Protein 3QWL (pdb70)

InterPro domains:
  IPR000195 Rab-GAP-TBC domain [PF00566] (145-249)
  IPR000195 Rab-GAP-TBC domain [PS50086] (50-231)
  IPR035969 Rab-GAP-TBC domain superfamily [SSF47923] (31-89)
  IPR035969 Rab-GAP-TBC domain superfamily [SSF47923] (176-284)
  IPR039842 TBC1 domain family member 7 [PTHR13530] (1-292)
  IPR043039 TBC1 domain family member 7, domain 2 [G3DSA:1.10.8.680] (80-156)

Organism: Homo sapiens (NCBI:txid9606)

Secondary structure (DSSP, 8-state):
-HHHHHHHHHHTTSSB--HHHHHHHHHHSPPPHHHHHHHHHHHTTSS-SBGGGHHHHHHHHHHHHHHHHHHHHHTTS--TTS-HHHHHHHHHHHHHT---SSTTSPPPHHHHHHHHHHHHHHHH--SHHHHHHHHHHHHHHHHTTTTTTGGGHHHHHHHHHHHH-HHHHHHHHHTT-GGGS-HHHHHTSTTTTTS-HHHHHHHHHHHHTT-STHHHHHHHHHHHHTHHHHHH--SHHHHHHHHTT--STTHHHHHHHHHHHHHHHH-PPPP-

Radius of gyration: 19.76 Å; Cα contacts (8 Å, |Δi|>4): 285; chains: 1; bounding box: 36×49×54 Å

Nearest PDB structures (foldseek):
  4z6y-assembly2_A  TM=9.933E-01  e=4.606E-31  Homo sapiens
  2qq8-assembly1_A  TM=6.681E-01  e=5.940E-05  Homo sapiens
  4p17-assembly2_B  TM=6.324E-01  e=8.314E-05  Chlamydomonas reinhardtii
  3hzj-assembly1_A  TM=6.929E-01  e=5.998E-04  Homo sapiens
  3qye-assembly2_B  TM=5.647E-01  e=1.036E-03  Homo sapiens

Sequence (272 aa):
GVEEKKSLEILLKDDRLDTTEKLCCTFSQRFPLPSMYRALVWKVLLGILPPHHESHAKVMMYRKEQYLDVLHALKVVRFVSDATPQAEVYLRMYQLESGKLPRSPSFPLEPDDEVFLAIAKAMEEMVEDSVDCYWITRRFVNQLNTKYRDSLPQLPKAFEQQYLNLEDGRLLTHLRMCSAAPKLPYDLWFKRCFAGCLPESSLQRVWDKVVSGSCKILVFVAVEILLTFKIKVMALNSAEKITKFLENIPQDSSDAIVSKAIDLWHKHCGTPVHS

Foldseek 3Di:
DVVLQVVVVVQVVDQFRDLLQLLLSLLADPDDLVCLLVNLCCLLVLAPRRVVCRVVSLVVLVVLLVVLLVVCVVVPQDDPPPDLLVSLLQSLCVVVVNRDPHNPPDDDPLSVLLSLLLVLLCVRDPDSSSSSVSSVSLLVCLVPVCVPPLVCLLVVLLVLLCVVDVPLSVQCVVQVQSVVAPSCCQRNSVVRQNEHNVLSSSLVSNSSSPDSNLSSLLVSLLCVVCVVVQSVDRHNVVNRVCSSHDDHVCSNVSSVRSSVSCCVPPVSDHRD

GO terms:
  GO:0005765 lysosomal membrane (C, IDA)
  GO:0005829 cytosol (C, IDA)
  GO:0031410 cytoplasmic vesicle (C, IDA)
  GO:1904262 negative regulation of TORC1 signaling (P, IDA)
  GO:0033596 TSC1-TSC2 complex (C, IDA)
  GO:0031398 positive regulation of protein ubiquitination (P, IDA)
  GO:0009267 cellular response to starvation (P, IDA)
  GO:0032007 negative regulation of TOR signaling (P, IMP)
  GO:0090630 activation of GTPase activity (P, IMP)
  GO:0070848 response to growth factor (P, IMP)
  GO:0005515 protein binding (F, IPI)
  GO:0005829 cytosol (C, TAS)
  GO:0032007 negative regulation of TOR signaling (P, IDA)
  GO:0005096 GTPase activator activity (F, IDA)
  GO:0036064 ciliary basal body (C, IDA)
  GO:0043547 positive regulation of GTPase activity (P, IDA)
  GO:1902018 negative regulation of cilium assembly (P, IMP)
  GO:0031267 small GTPase binding (F, IPI)

Structure (mmCIF, N/CA/C/O backbone):
data_3QWL
#
_entry.id   3QWL
#
_cell.length_a   34.574
_cell.length_b   83.984
_cell.length_c   87.684
_cell.angle_alpha   90.000
_cell.angle_beta   90.000
_cell.angle_gamma   90.000
#
_symmetry.space_group_name_H-M   'P 21 21 21'
#
loop_
_entity.id
_entity.type
_entity.pdbx_description
1 polymer 'TBC1 domain family member 7'
2 non-polymer 'UNKNOWN ATOM OR ION'
3 water water
#
loop_
_atom_site.group_PDB
_atom_site.id
_atom_site.type_symbol
_atom_site.label_atom_id
_atom_site.label_alt_id
_atom_site.label_comp_id
_atom_site.label_asym_id
_atom_site.label_entity_id
_atom_site.label_seq_id
_atom_site.pdbx_PDB_ins_code
_atom_site.Cartn_x
_atom_site.Cartn_y
_atom_site.Cartn_z
_atom_site.occupancy
_atom_site.B_iso_or_equiv
_atom_site.auth_seq_id
_atom_site.auth_comp_id
_atom_site.auth_asym_id
_atom_site.auth_atom_id
_atom_site.pdbx_PDB_model_num
ATOM 1 N N . GLY A 1 22 ? 33.817 -9.253 70.365 1.00 50.72 21 GLY A N 1
ATOM 2 C CA . GLY A 1 22 ? 33.559 -8.740 68.980 1.00 49.95 21 GLY A CA 1
ATOM 3 C C . GLY A 1 22 ? 34.444 -9.327 67.880 1.00 50.58 21 GLY A C 1
ATOM 4 O O . GLY A 1 22 ? 34.069 -9.322 66.706 1.00 48.90 21 GLY A O 1
ATOM 5 N N . VAL A 1 23 ? 35.620 -9.831 68.242 1.00 52.52 22 VAL A N 1
ATOM 6 C CA . VAL A 1 23 ? 36.573 -10.332 67.241 1.00 54.01 22 VAL A CA 1
ATOM 7 C C . VAL A 1 23 ? 36.076 -11.654 66.621 1.00 53.71 22 VAL A C 1
ATOM 8 O O . VAL A 1 23 ? 36.129 -11.825 65.401 1.00 53.74 22 VAL A O 1
ATOM 12 N N . GLU A 1 24 ? 35.567 -12.556 67.465 1.00 53.24 23 GLU A N 1
ATOM 13 C CA . GLU A 1 24 ? 34.952 -13.812 6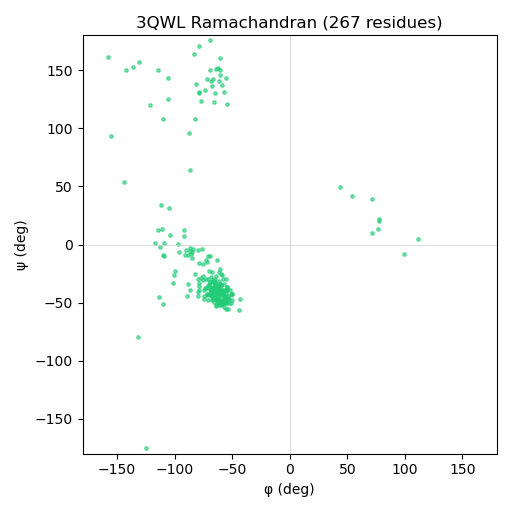7.013 1.00 53.00 23 GLU A CA 1
ATOM 14 C C . GLU A 1 24 ? 33.648 -13.554 66.226 1.00 51.19 23 GLU A C 1
ATOM 15 O O . GLU A 1 24 ? 33.458 -14.098 65.134 1.00 51.32 23 GLU A O 1
ATOM 17 N N . GLU A 1 25 ? 32.792 -12.699 66.781 1.00 49.43 24 GLU A N 1
ATOM 18 C CA . GLU A 1 25 ? 31.514 -12.358 66.196 1.00 47.87 24 GLU A CA 1
ATOM 19 C C . GLU A 1 25 ? 31.651 -11.840 64.761 1.00 47.79 24 GLU A C 1
ATOM 20 O O . GLU A 1 25 ? 30.912 -12.275 63.877 1.00 46.87 24 GLU A O 1
ATOM 24 N N . LYS A 1 26 ? 32.582 -10.913 64.537 1.00 47.68 25 LYS A N 1
ATOM 25 C CA . LYS A 1 26 ? 32.845 -10.409 63.196 1.00 48.00 25 LYS A CA 1
ATOM 26 C C . LYS A 1 26 ? 33.201 -11.553 62.234 1.00 48.61 25 LYS A C 1
ATOM 27 O O . LYS A 1 26 ? 32.762 -11.565 61.082 1.00 47.83 25 LYS A O 1
ATOM 33 N N . LYS A 1 27 ? 33.981 -12.516 62.706 1.00 49.65 26 LYS A N 1
ATOM 34 C CA . LYS A 1 27 ? 34.381 -13.634 61.846 1.00 50.80 26 LYS A CA 1
ATOM 35 C C . LYS A 1 27 ? 33.179 -14.488 61.454 1.00 49.21 26 LYS A C 1
ATOM 36 O O . LYS A 1 27 ? 33.074 -14.923 60.305 1.00 48.77 26 LYS A O 1
ATOM 42 N N . SER A 1 28 ? 32.280 -14.717 62.407 1.00 47.58 27 SER A N 1
ATOM 43 C CA . SER 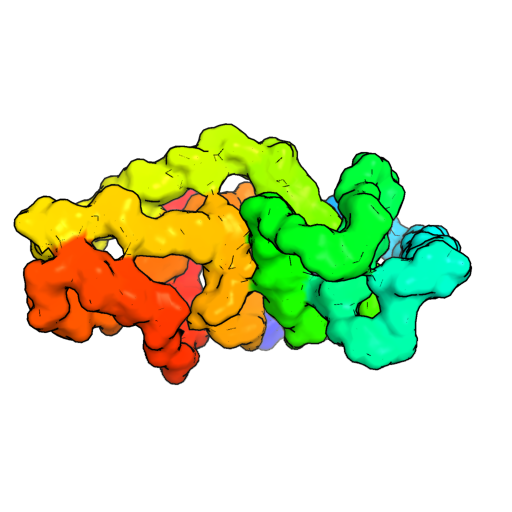A 1 28 ? 31.086 -15.504 62.138 1.00 46.74 27 SER A CA 1
ATOM 44 C C . SER A 1 28 ? 30.159 -14.735 61.201 1.00 44.74 27 SER A C 1
ATOM 45 O O . SER A 1 28 ? 29.597 -15.332 60.292 1.00 44.36 27 SER A O 1
ATOM 48 N N . LEU A 1 29 ? 30.042 -13.412 61.373 1.00 42.92 28 LEU A N 1
ATOM 49 C CA . LEU A 1 29 ? 29.276 -12.600 60.417 1.00 41.48 28 LEU A CA 1
ATOM 50 C C . LEU A 1 29 ? 29.889 -12.676 59.030 1.00 42.94 28 LEU A C 1
ATOM 51 O O . LEU A 1 29 ? 29.165 -12.770 58.030 1.00 42.57 28 LEU A O 1
ATOM 56 N N . GLU A 1 30 ? 31.219 -12.640 58.975 1.00 44.50 29 GLU A N 1
ATOM 57 C CA . GLU A 1 30 ? 31.940 -12.655 57.704 1.00 46.62 29 GLU A CA 1
ATOM 58 C C . GLU A 1 30 ? 31.734 -13.960 56.949 1.00 47.43 29 GLU A C 1
ATOM 59 O O . GLU A 1 30 ? 31.650 -13.956 55.720 1.00 48.84 29 GLU A O 1
ATOM 65 N N . ILE A 1 31 ? 31.638 -15.062 57.687 1.00 47.60 30 ILE A N 1
ATOM 66 C CA . ILE A 1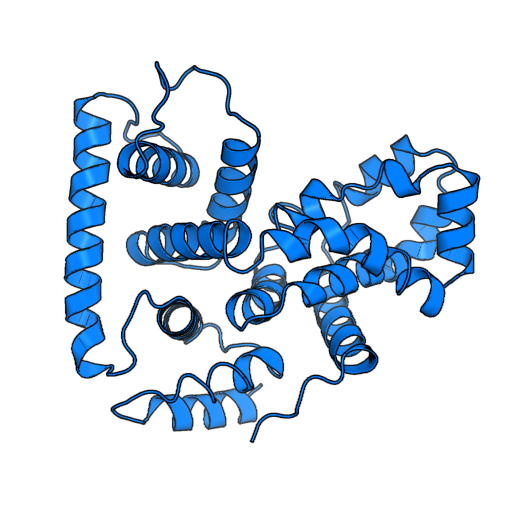 31 ? 31.182 -16.335 57.129 1.00 48.42 30 ILE A CA 1
ATOM 67 C C . ILE A 1 31 ? 29.776 -16.210 56.506 1.00 47.10 30 ILE A C 1
ATOM 68 O O . ILE A 1 31 ? 29.579 -16.616 55.371 1.00 47.27 30 ILE A O 1
ATOM 73 N N . LEU A 1 32 ? 28.821 -15.623 57.228 1.00 45.83 31 LEU A N 1
ATOM 74 C CA . LEU A 1 32 ? 27.477 -15.374 56.675 1.00 45.49 31 LEU A CA 1
ATOM 75 C C . LEU A 1 32 ? 27.517 -14.516 55.410 1.00 45.91 31 LEU A C 1
ATOM 76 O O . LEU A 1 32 ? 26.772 -14.763 54.470 1.00 46.45 31 LEU A O 1
ATOM 81 N N . LEU A 1 33 ? 28.395 -13.516 55.389 1.00 46.86 32 LEU A N 1
ATOM 82 C CA . LEU A 1 33 ? 28.571 -12.643 54.217 1.00 47.16 32 LEU A CA 1
ATOM 83 C C . LEU A 1 33 ? 29.366 -13.304 53.069 1.00 48.94 32 LEU A C 1
ATOM 84 O O . LEU A 1 33 ? 29.515 -12.709 52.004 1.00 49.53 32 LEU A O 1
ATOM 89 N N . LYS A 1 34 ? 29.868 -14.521 53.275 1.00 49.83 33 LYS A N 1
ATOM 90 C CA . LYS A 1 34 ? 30.541 -15.275 52.200 1.00 51.78 33 LYS A CA 1
ATOM 91 C C . LYS A 1 34 ? 29.545 -15.942 51.234 1.00 51.55 33 LYS A C 1
ATOM 92 O O . LYS A 1 34 ? 29.938 -16.337 50.161 1.00 52.64 33 LYS A O 1
ATOM 95 N N . ASP A 1 35 ? 28.269 -16.066 51.610 1.00 49.63 34 ASP A N 1
ATOM 96 C CA . ASP A 1 35 ? 27.272 -16.695 50.722 1.00 49.73 34 ASP A CA 1
ATOM 97 C C . ASP A 1 35 ? 26.933 -15.793 49.529 1.00 48.37 34 ASP A C 1
ATOM 98 O O . ASP A 1 35 ? 26.832 -14.590 49.670 1.00 46.21 34 ASP A O 1
ATOM 103 N N . ASP A 1 36 ? 26.735 -16.395 48.362 1.00 48.84 35 ASP A N 1
ATOM 104 C CA . ASP A 1 36 ? 26.161 -15.688 47.213 1.00 48.83 35 ASP A CA 1
ATOM 105 C C . ASP A 1 36 ? 24.767 -15.151 47.532 1.00 46.87 35 ASP A C 1
ATOM 106 O O . ASP A 1 36 ? 24.410 -14.018 47.162 1.00 46.18 35 ASP A O 1
ATOM 111 N N . ARG A 1 37 ? 23.970 -15.968 48.214 1.00 46.00 36 ARG A N 1
ATOM 112 C CA . ARG A 1 37 ? 22.651 -15.554 48.659 1.00 44.87 36 ARG A CA 1
ATOM 113 C C . ARG A 1 37 ? 22.638 -15.404 50.171 1.00 43.34 36 ARG A C 1
ATOM 114 O O . ARG A 1 37 ? 22.675 -16.392 50.888 1.00 42.60 36 ARG A O 1
ATOM 122 N N . LEU A 1 38 ? 22.592 -14.170 50.656 1.00 41.01 37 LEU A N 1
ATOM 123 C CA . LEU A 1 38 ? 22.722 -13.921 52.078 1.00 40.57 37 LEU A CA 1
ATOM 124 C C . LEU A 1 38 ? 21.501 -14.477 52.828 1.00 40.59 37 LEU A C 1
ATOM 125 O O . LEU A 1 38 ? 20.356 -14.330 52.377 1.00 40.38 37 LEU A O 1
ATOM 130 N N . ASP A 1 39 ? 21.763 -15.142 53.952 1.00 40.23 38 ASP A N 1
ATOM 131 C CA . ASP A 1 39 ? 20.714 -15.790 54.706 1.00 39.18 38 ASP A CA 1
ATOM 132 C C . ASP A 1 39 ? 20.160 -14.745 55.667 1.00 37.37 38 ASP A C 1
ATOM 133 O O . ASP A 1 39 ? 20.706 -14.512 56.747 1.00 34.88 38 ASP A O 1
ATOM 138 N N . THR A 1 40 ? 19.077 -14.103 55.242 1.00 36.71 39 THR A N 1
ATOM 139 C CA A THR A 1 40 ? 18.528 -12.982 55.982 0.50 35.73 39 THR A CA 1
ATOM 140 C CA B THR A 1 40 ? 18.485 -12.981 55.973 0.50 35.73 39 THR A CA 1
ATOM 141 C C . THR A 1 40 ? 18.013 -13.397 57.370 1.00 35.15 39 THR A C 1
ATOM 142 O O . THR A 1 40 ? 18.124 -12.636 58.324 1.00 34.43 39 THR A O 1
ATOM 149 N N . GLU A 1 41 ? 17.491 -14.612 57.500 1.00 35.33 40 GLU A N 1
ATOM 150 C CA . GLU A 1 41 ? 17.003 -15.079 58.812 1.00 35.16 40 GLU A CA 1
ATOM 151 C C . GLU A 1 41 ? 18.162 -15.110 59.831 1.00 33.61 40 GLU A C 1
ATOM 152 O O . GLU A 1 41 ? 17.987 -14.725 60.961 1.00 32.01 40 GLU A O 1
ATOM 155 N N . LYS A 1 42 ? 19.335 -15.562 59.399 1.00 33.25 41 LYS A N 1
ATOM 156 C CA . LYS A 1 42 ? 20.497 -15.659 60.282 1.00 33.09 41 LYS A CA 1
ATOM 157 C C . LYS A 1 42 ? 21.190 -14.302 60.480 1.00 31.08 41 LYS A C 1
ATOM 158 O O . LYS A 1 42 ? 21.777 -14.081 61.520 1.00 30.96 41 LYS A O 1
ATOM 162 N N . LEU A 1 43 ? 21.135 -13.410 59.499 1.00 30.04 42 LEU A N 1
ATOM 163 C CA . LEU A 1 43 ? 21.549 -12.011 59.713 1.00 29.94 42 LEU A CA 1
ATOM 164 C C . LEU A 1 43 ? 20.713 -11.380 60.793 1.00 28.94 42 LEU A C 1
ATOM 165 O O . LEU A 1 43 ? 21.226 -10.586 61.604 1.00 27.37 42 LEU A O 1
ATOM 170 N N . CYS A 1 44 ? 19.425 -11.707 60.798 1.00 29.14 43 CYS A N 1
ATOM 171 C CA A CYS A 1 44 ? 18.514 -11.180 61.813 0.50 28.61 43 CYS A CA 1
ATOM 172 C CA B CYS A 1 44 ? 18.526 -11.175 61.789 0.50 29.01 43 CYS A CA 1
ATOM 173 C C . CYS A 1 44 ? 18.844 -11.694 63.197 1.00 28.68 43 CYS A C 1
ATOM 174 O O . CYS A 1 44 ? 18.985 -10.907 64.126 1.00 29.29 43 CYS A O 1
ATOM 179 N N . THR A 1 45 ? 18.936 -13.019 63.344 1.00 29.35 44 THR A N 1
ATOM 180 C CA . THR A 1 45 ? 19.235 -13.602 64.636 1.00 29.37 44 THR A CA 1
ATOM 181 C C . THR A 1 45 ? 20.606 -13.135 65.155 1.00 28.38 44 THR A C 1
ATOM 182 O O . THR A 1 45 ? 20.762 -12.934 66.339 1.00 28.34 44 THR A O 1
ATOM 186 N N . PHE A 1 46 ? 21.588 -12.997 64.270 1.00 28.22 45 PHE A N 1
ATOM 187 C CA . PHE A 1 46 ? 22.901 -12.470 64.647 1.00 28.12 45 PHE A CA 1
ATOM 188 C C . PHE A 1 46 ? 22.728 -11.070 65.216 1.00 26.75 45 PHE A C 1
ATOM 189 O O . PHE A 1 46 ? 23.239 -10.771 66.284 1.00 26.47 45 PHE A O 1
ATOM 197 N N . SER A 1 47 ? 21.999 -10.225 64.492 1.00 26.37 46 SER A N 1
ATOM 198 C CA . SER A 1 47 ? 21.860 -8.805 64.863 1.00 26.96 46 SER A CA 1
ATOM 199 C C . SER A 1 47 ? 21.125 -8.649 66.190 1.00 26.70 46 SER A C 1
ATOM 200 O O . SER A 1 47 ? 21.450 -7.768 66.976 1.00 26.44 46 SER A O 1
ATOM 203 N N . GLN A 1 48 ? 20.191 -9.554 66.466 1.00 27.49 47 GLN A N 1
ATOM 204 C CA . GLN A 1 48 ? 19.446 -9.543 67.743 1.00 27.93 47 GLN A CA 1
ATOM 205 C C . GLN A 1 48 ? 20.315 -9.899 68.946 1.00 28.91 47 GLN A C 1
ATOM 206 O O . GLN A 1 48 ? 20.094 -9.420 70.059 1.00 29.79 47 GLN A O 1
ATOM 212 N N . ARG A 1 49 ? 21.348 -10.691 68.699 1.00 29.34 48 ARG A N 1
ATOM 213 C CA . ARG A 1 49 ? 22.217 -11.172 69.751 1.00 30.02 48 ARG A CA 1
ATOM 214 C C . ARG A 1 49 ? 23.570 -10.443 69.926 1.00 30.48 48 ARG A C 1
ATOM 215 O O . ARG A 1 49 ? 24.124 -10.434 71.018 1.00 30.99 48 ARG A O 1
ATOM 223 N N . PHE A 1 50 ? 24.077 -9.836 68.859 1.00 29.95 49 PHE A N 1
ATOM 224 C CA . PHE A 1 50 ? 25.405 -9.242 68.831 1.00 30.93 49 PHE A CA 1
ATOM 225 C C . PHE A 1 50 ? 25.380 -7.866 68.161 1.00 30.85 49 PHE A C 1
ATOM 226 O O . PHE A 1 50 ? 24.540 -7.608 67.285 1.00 29.65 49 PHE A O 1
ATOM 234 N N . PRO A 1 51 ? 26.319 -6.987 68.547 1.00 32.02 50 PRO A N 1
ATOM 235 C CA . PRO A 1 51 ? 26.453 -5.761 67.762 1.00 32.23 50 PRO A CA 1
ATOM 236 C C . PRO A 1 51 ? 26.954 -6.019 66.332 1.00 32.30 50 PRO A C 1
ATOM 237 O O . PRO A 1 51 ? 27.779 -6.918 66.102 1.00 33.12 50 PRO A O 1
ATOM 241 N N . LEU A 1 52 ? 26.430 -5.272 65.372 1.00 31.68 51 LEU A N 1
ATOM 242 C CA . LEU A 1 52 ? 26.961 -5.355 64.015 1.00 31.74 51 LEU A CA 1
ATOM 243 C C . LEU A 1 52 ? 28.314 -4.672 63.929 1.00 32.96 51 LEU A C 1
ATOM 244 O O . LEU A 1 52 ? 28.460 -3.544 64.396 1.00 32.73 51 LEU A O 1
ATOM 249 N N . PRO A 1 53 ? 29.306 -5.338 63.303 1.00 34.58 52 PRO A N 1
ATOM 250 C CA . PRO A 1 53 ? 30.547 -4.626 63.061 1.00 36.01 52 PRO A CA 1
ATOM 251 C C . PRO A 1 53 ? 30.265 -3.392 62.215 1.00 36.35 52 PRO A C 1
ATOM 252 O O . PRO A 1 53 ? 29.476 -3.446 61.265 1.00 34.07 52 PRO A O 1
ATOM 256 N N . SER A 1 54 ? 30.888 -2.278 62.579 1.00 37.21 53 SER A N 1
ATOM 257 C CA . SER A 1 54 ? 30.613 -1.022 61.911 1.00 37.94 53 SER A CA 1
ATOM 258 C C . SER A 1 54 ? 30.840 -1.063 60.401 1.00 38.26 53 SER A C 1
ATOM 259 O O . SER A 1 54 ? 30.085 -0.437 59.639 1.00 37.47 53 SER A O 1
ATOM 262 N N . MET A 1 55 ? 31.828 -1.829 59.949 1.00 38.84 54 MET A N 1
ATOM 263 C CA . MET A 1 55 ? 32.084 -1.905 58.500 1.00 40.40 54 MET A CA 1
ATOM 264 C C . MET A 1 55 ? 31.035 -2.690 57.686 1.00 38.43 54 MET A C 1
ATOM 265 O O . MET A 1 55 ? 31.024 -2.605 56.464 1.00 38.54 54 MET A O 1
ATOM 270 N N . TYR A 1 56 ? 30.189 -3.469 58.357 1.00 35.84 55 TYR A N 1
ATOM 271 C CA . TYR A 1 56 ? 29.138 -4.242 57.672 1.00 35.11 55 TYR A CA 1
ATOM 272 C C . TYR A 1 56 ? 27.722 -3.759 57.998 1.00 32.92 55 TYR A C 1
ATOM 273 O O . TYR A 1 56 ? 26.759 -4.257 57.431 1.00 31.01 55 TYR A O 1
ATOM 282 N N . ARG A 1 57 ? 27.608 -2.763 58.871 1.00 32.31 56 ARG A N 1
ATOM 283 C CA . ARG A 1 57 ? 26.313 -2.297 59.357 1.00 31.65 56 ARG A CA 1
ATOM 284 C C . ARG A 1 57 ? 25.421 -1.814 58.233 1.00 31.30 56 ARG A C 1
ATOM 285 O O . ARG A 1 57 ? 24.283 -2.257 58.154 1.00 30.38 56 ARG A O 1
ATOM 293 N N . ALA A 1 58 ? 25.919 -0.905 57.390 1.00 31.82 57 ALA A N 1
ATOM 294 C CA . ALA A 1 58 ? 25.073 -0.307 56.329 1.00 31.41 57 ALA A CA 1
ATOM 295 C C . ALA A 1 58 ? 24.582 -1.426 55.422 1.00 31.33 57 ALA A C 1
ATOM 296 O O . ALA A 1 58 ? 23.402 -1.481 55.060 1.00 29.95 57 ALA A O 1
ATOM 298 N N . LEU A 1 59 ? 25.473 -2.348 55.127 1.00 31.49 58 LEU A N 1
ATOM 299 C CA . LEU A 1 59 ? 25.131 -3.526 54.324 1.00 32.09 58 LEU A CA 1
ATOM 300 C C . LEU A 1 59 ? 23.981 -4.359 54.915 1.00 30.40 58 LEU A C 1
ATOM 301 O O . LEU A 1 59 ? 22.984 -4.654 54.242 1.00 29.83 58 LEU A O 1
ATOM 306 N N . VAL A 1 60 ? 24.134 -4.732 56.169 1.00 29.24 59 VAL A N 1
ATOM 307 C CA . VAL A 1 60 ? 23.196 -5.614 56.847 1.00 28.54 59 VAL A CA 1
ATOM 308 C C . VAL A 1 60 ? 21.886 -4.893 57.037 1.00 26.89 59 VAL A C 1
ATOM 309 O O . VAL A 1 60 ? 20.832 -5.474 56.814 1.00 27.95 59 VAL A O 1
ATOM 313 N N . TRP A 1 61 ? 21.952 -3.616 57.373 1.00 26.88 60 TRP A N 1
ATOM 314 C CA . TRP A 1 61 ? 20.748 -2.815 57.529 1.00 26.30 60 TRP A CA 1
ATOM 315 C C . TRP A 1 61 ? 20.013 -2.722 56.207 1.00 26.34 60 TRP A C 1
ATOM 316 O O . TRP A 1 61 ? 18.811 -2.888 56.184 1.00 26.28 60 TRP A O 1
ATOM 327 N N . LYS A 1 62 ? 20.735 -2.568 55.098 1.00 26.16 61 LYS A N 1
ATOM 328 C CA . LYS A 1 62 ? 20.053 -2.455 53.805 1.00 26.99 61 LYS A CA 1
ATOM 329 C C . LYS A 1 62 ? 19.375 -3.758 53.398 1.00 27.16 61 LYS A C 1
ATOM 330 O O . LYS A 1 62 ? 18.233 -3.747 52.905 1.00 27.76 61 LYS A O 1
ATOM 336 N N . VAL A 1 63 ? 20.031 -4.877 53.658 1.00 27.06 62 VAL A N 1
ATOM 337 C CA . VAL A 1 63 ? 19.441 -6.182 53.368 1.00 27.63 62 VAL A CA 1
ATOM 338 C C . VAL A 1 63 ? 18.244 -6.424 54.289 1.00 28.36 62 VAL A C 1
ATOM 339 O O . VAL A 1 63 ? 17.162 -6.854 53.829 1.00 28.21 62 VAL A O 1
ATOM 343 N N . LEU A 1 64 ? 18.395 -6.120 55.574 1.00 27.26 63 LEU A N 1
ATOM 344 C CA . LEU A 1 64 ? 17.281 -6.389 56.507 1.00 27.56 63 LEU A CA 1
ATOM 345 C C . LEU A 1 64 ? 16.043 -5.521 56.271 1.00 26.62 63 LEU A C 1
ATOM 346 O O . LEU A 1 64 ? 14.942 -5.951 56.558 1.00 27.47 63 LEU A O 1
ATOM 351 N N . LEU A 1 65 ? 16.245 -4.300 55.818 1.00 27.29 64 LEU A N 1
ATOM 352 C CA . LEU A 1 65 ? 15.166 -3.385 55.513 1.00 27.18 64 LEU A CA 1
ATOM 353 C C . LEU A 1 65 ? 14.666 -3.580 54.091 1.00 28.67 64 LEU A C 1
ATOM 354 O O . LEU A 1 65 ? 13.731 -2.904 53.680 1.00 29.24 64 LEU A O 1
ATOM 359 N N . GLY A 1 66 ? 15.287 -4.475 53.323 1.00 28.86 65 GLY A N 1
ATOM 360 C CA . GLY A 1 66 ? 14.804 -4.786 51.973 1.00 29.88 65 GLY A CA 1
ATOM 361 C C . GLY A 1 66 ? 15.163 -3.743 50.939 1.00 29.73 65 GLY A C 1
ATOM 362 O O . GLY A 1 66 ? 14.533 -3.668 49.879 1.00 29.05 65 GLY A O 1
ATOM 363 N N . ILE A 1 67 ? 16.195 -2.954 51.231 1.00 28.86 66 ILE A N 1
ATOM 364 C CA . ILE A 1 67 ? 16.700 -1.972 50.277 1.00 29.16 66 ILE A CA 1
ATOM 365 C C . ILE A 1 67 ? 17.563 -2.722 49.251 1.00 30.76 66 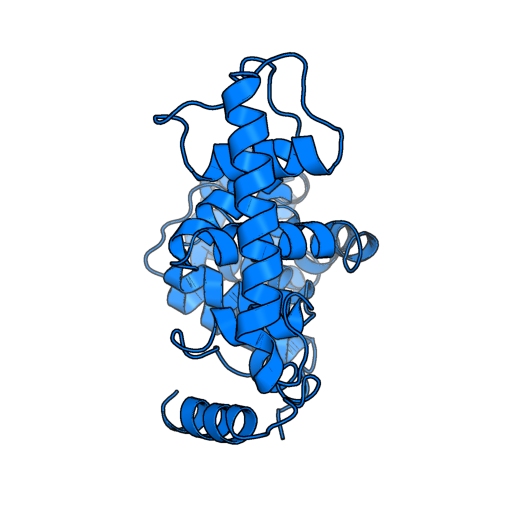ILE A C 1
ATOM 366 O O . ILE A 1 67 ? 17.603 -2.380 48.076 1.00 31.49 66 ILE A O 1
ATOM 371 N N . LEU A 1 68 ? 18.271 -3.752 49.714 1.00 31.49 67 LEU A N 1
ATOM 372 C CA . LEU A 1 68 ? 19.021 -4.614 48.831 1.00 32.66 67 LEU A CA 1
ATOM 373 C C . LEU A 1 68 ? 18.432 -5.996 48.851 1.00 32.78 67 LEU A C 1
ATOM 374 O O . LEU A 1 68 ? 17.942 -6.427 49.881 1.00 32.34 67 LEU A O 1
ATOM 379 N N . PRO A 1 69 ? 18.540 -6.736 47.735 1.00 33.83 68 PRO A N 1
ATOM 380 C CA . PRO A 1 69 ? 18.095 -8.127 47.776 1.00 34.60 68 PRO A CA 1
ATOM 381 C C . PRO A 1 69 ? 19.152 -9.003 48.444 1.00 34.37 68 PRO A C 1
ATOM 382 O O . PRO A 1 69 ? 20.237 -8.531 48.705 1.00 33.82 68 PRO A O 1
ATOM 386 N N . PRO A 1 70 ? 18.836 -10.263 48.735 1.00 35.34 69 PRO A N 1
ATOM 387 C CA . PRO A 1 70 ? 19.841 -11.075 49.403 1.00 37.07 69 PRO A CA 1
ATOM 388 C C . PRO A 1 70 ? 21.006 -11.559 48.497 1.00 38.57 69 PRO A C 1
ATOM 389 O O . PRO A 1 70 ? 22.049 -11.944 49.023 1.00 37.95 69 PRO A O 1
ATOM 393 N N . HIS A 1 71 ? 20.848 -11.514 47.174 1.00 40.49 70 HIS A N 1
ATOM 394 C CA . HIS A 1 71 ? 21.944 -11.914 46.248 1.00 42.93 70 HIS A CA 1
ATOM 395 C C . HIS A 1 71 ? 22.914 -10.756 46.061 1.00 42.99 70 HIS A C 1
ATOM 396 O O . HIS A 1 71 ? 22.568 -9.782 45.398 1.00 42.51 70 HIS A O 1
ATOM 403 N N . HIS A 1 72 ? 24.118 -10.833 46.614 1.00 43.99 71 HIS A N 1
ATOM 404 C CA . HIS A 1 72 ? 24.971 -9.637 46.633 1.00 44.16 71 HIS A CA 1
ATOM 405 C C . HIS A 1 72 ? 25.549 -9.273 45.257 1.00 45.92 71 HIS A C 1
ATOM 406 O O . HIS A 1 72 ? 26.004 -8.143 45.064 1.00 45.83 71 HIS A O 1
ATOM 413 N N . GLU A 1 73 ? 25.456 -10.196 44.301 1.00 46.64 72 GLU A N 1
ATOM 414 C CA . GLU A 1 73 ? 25.779 -9.907 42.913 1.00 48.20 72 GLU A CA 1
ATOM 415 C C . GLU A 1 73 ? 24.837 -8.838 42.327 1.00 47.27 72 GLU A C 1
ATOM 416 O O . GLU A 1 73 ? 25.106 -8.306 41.245 1.00 47.56 72 GLU A O 1
ATOM 419 N N . SER A 1 74 ? 23.729 -8.528 43.006 1.00 44.16 73 SER A N 1
ATOM 420 C CA . SER A 1 74 ? 22.826 -7.525 42.435 1.00 43.48 73 SER A CA 1
ATOM 421 C C . SER A 1 74 ? 22.838 -6.241 43.201 1.00 40.83 73 SER A C 1
ATOM 422 O O . SER A 1 74 ? 22.127 -5.342 42.823 1.00 41.43 73 SER A O 1
ATOM 425 N N . HIS A 1 75 ? 23.649 -6.143 44.251 1.00 39.32 74 HIS A N 1
ATOM 426 C CA . HIS A 1 75 ? 23.680 -4.959 45.078 1.00 37.88 74 HIS A CA 1
ATOM 427 C C . HIS A 1 75 ? 24.085 -3.680 44.339 1.00 38.20 74 HIS A C 1
ATOM 428 O O . HIS A 1 75 ? 23.383 -2.686 44.438 1.00 36.89 74 HIS A O 1
ATOM 435 N N . ALA A 1 76 ? 25.207 -3.696 43.608 1.00 38.86 75 ALA A N 1
ATOM 436 C CA . ALA A 1 76 ? 25.690 -2.484 42.942 1.00 39.56 75 ALA A CA 1
ATOM 437 C C . ALA A 1 76 ? 24.624 -1.884 42.024 1.00 39.51 75 ALA A C 1
ATOM 438 O O . ALA A 1 76 ? 24.453 -0.647 41.946 1.00 38.98 75 ALA A O 1
ATOM 440 N N . LYS A 1 77 ? 23.932 -2.766 41.303 1.00 38.54 76 LYS A N 1
ATOM 441 C CA . LYS A 1 77 ? 22.865 -2.360 40.413 1.00 38.78 76 LYS A CA 1
ATOM 442 C C . LYS A 1 77 ? 21.669 -1.721 41.140 1.00 36.92 76 LYS A C 1
ATOM 443 O O . LYS A 1 77 ? 21.199 -0.636 40.774 1.00 35.94 76 LYS A O 1
ATOM 449 N N . VAL A 1 78 ? 21.138 -2.409 42.147 1.00 36.04 77 VAL A N 1
ATOM 450 C CA . VAL A 1 78 ? 19.988 -1.820 42.886 1.00 34.13 77 VAL A CA 1
ATOM 451 C C . VAL A 1 78 ? 20.395 -0.481 43.463 1.00 34.30 77 VAL A C 1
ATOM 452 O O . VAL A 1 78 ? 19.636 0.480 43.411 1.00 34.28 77 VAL A O 1
ATOM 456 N N . MET A 1 79 ? 21.608 -0.380 43.987 1.00 35.72 78 MET A N 1
ATOM 457 C CA . MET A 1 79 ? 22.058 0.876 44.559 1.00 36.87 78 MET A CA 1
ATOM 458 C C . MET A 1 79 ? 22.141 1.923 43.451 1.00 37.09 78 MET A C 1
ATOM 459 O O . MET A 1 79 ? 21.919 3.097 43.703 1.00 37.23 78 MET A O 1
ATOM 464 N N . MET A 1 80 ? 22.408 1.496 42.222 1.00 37.93 79 MET A N 1
ATOM 465 C CA . MET A 1 80 ? 22.412 2.450 41.108 1.00 38.77 79 MET A CA 1
ATOM 466 C C . MET A 1 80 ? 21.012 3.009 40.858 1.00 37.40 79 MET A C 1
ATOM 467 O O . MET A 1 80 ? 20.868 4.193 40.697 1.00 36.72 79 MET A O 1
ATOM 472 N N . TYR A 1 81 ? 19.994 2.154 40.851 1.00 36.70 80 TYR A N 1
ATOM 473 C CA . TYR A 1 81 ? 18.605 2.601 40.742 1.00 36.34 80 TYR A CA 1
ATOM 474 C C . TYR A 1 81 ? 18.238 3.564 41.871 1.00 34.54 80 TYR A C 1
ATOM 475 O O . TYR A 1 81 ? 17.530 4.551 41.657 1.00 32.69 80 TYR A O 1
ATOM 484 N N . ARG A 1 82 ? 18.713 3.260 43.079 1.00 33.68 81 ARG A N 1
ATOM 485 C CA . ARG A 1 82 ? 18.411 4.093 44.227 1.00 32.85 81 ARG A CA 1
ATOM 486 C C . ARG A 1 82 ? 19.113 5.444 44.123 1.00 33.57 81 ARG A C 1
ATOM 487 O O . ARG A 1 82 ? 18.522 6.473 44.451 1.00 32.37 81 ARG A O 1
ATOM 495 N N . LYS A 1 83 ? 20.377 5.438 43.701 1.00 34.37 82 LYS A N 1
ATOM 496 C CA . LYS A 1 83 ? 21.128 6.693 43.528 1.00 35.47 82 LYS A CA 1
ATOM 497 C C . LYS A 1 83 ? 20.464 7.554 42.460 1.00 36.30 82 LYS A C 1
ATOM 498 O O . LYS A 1 83 ? 20.373 8.769 42.598 1.00 36.08 82 LYS A O 1
ATOM 504 N N . GLU A 1 84 ? 20.031 6.924 41.377 1.00 37.77 83 GLU A N 1
ATOM 505 C CA . GLU A 1 84 ? 19.398 7.642 40.295 1.00 39.92 83 GLU A CA 1
ATOM 506 C C . GLU A 1 84 ? 18.102 8.285 40.735 1.00 38.92 83 GLU A C 1
ATOM 507 O O . GLU A 1 84 ? 17.816 9.415 40.358 1.00 38.69 83 GLU A O 1
ATOM 513 N N . GLN A 1 85 ? 17.326 7.564 41.538 1.00 37.59 84 GLN A N 1
ATOM 514 C CA . GLN A 1 85 ? 16.045 8.085 42.026 1.00 37.52 84 GLN A CA 1
ATOM 515 C C . GLN A 1 85 ? 16.297 9.215 43.053 1.00 36.39 84 GLN A C 1
ATOM 516 O O . GLN A 1 85 ? 15.586 10.226 43.093 1.00 36.27 84 GLN A O 1
ATOM 522 N N . TYR A 1 86 ? 17.331 9.033 43.866 1.00 34.64 85 TYR A N 1
ATOM 523 C CA . TYR A 1 86 ? 17.775 10.047 44.806 1.00 34.07 85 TYR A CA 1
ATOM 524 C C . TYR A 1 86 ? 18.069 11.367 44.079 1.00 35.46 85 TYR A C 1
ATOM 525 O O . TYR A 1 86 ? 17.576 12.434 44.466 1.00 34.43 85 TYR A O 1
ATOM 534 N N . LEU A 1 87 ? 18.864 11.291 43.015 1.00 36.45 86 LEU A N 1
ATOM 535 C CA . LEU A 1 87 ? 19.276 12.489 42.317 1.00 38.30 86 LEU A CA 1
ATOM 536 C C . LEU A 1 87 ? 18.114 13.099 41.514 1.00 38.90 86 LEU A C 1
ATOM 537 O O . LEU A 1 87 ? 18.072 14.305 41.323 1.00 39.81 86 LEU A O 1
ATOM 542 N N . ASP A 1 88 ? 17.185 12.274 41.043 1.00 38.24 87 ASP A N 1
ATOM 543 C CA . ASP A 1 88 ? 15.982 12.807 40.416 1.00 39.79 87 ASP A CA 1
ATOM 544 C C . ASP A 1 88 ? 15.195 13.707 41.389 1.00 37.83 87 ASP A C 1
ATOM 545 O O . ASP A 1 88 ? 14.701 14.755 41.015 1.00 37.68 87 ASP A O 1
ATOM 550 N N . VAL A 1 89 ? 15.083 13.277 42.637 1.00 37.05 88 VAL A N 1
ATOM 551 C CA . VAL A 1 89 ? 14.204 13.965 43.579 1.00 36.58 88 VAL A CA 1
ATOM 552 C C . VAL A 1 89 ? 14.893 15.210 44.104 1.00 36.09 88 VAL A C 1
ATOM 553 O O . VAL A 1 89 ? 14.300 16.280 44.164 1.00 35.30 88 VAL A O 1
ATOM 557 N N . LEU A 1 90 ? 16.166 15.069 44.459 1.00 35.71 89 LEU A N 1
ATOM 558 C CA . LEU A 1 90 ? 16.967 16.216 44.852 1.00 36.20 89 LEU A CA 1
ATOM 559 C C . LEU A 1 90 ? 16.936 17.306 43.791 1.00 36.76 89 LEU A C 1
ATOM 560 O O . LEU A 1 90 ? 16.774 18.470 44.108 1.00 36.65 89 LEU A O 1
ATOM 565 N N . HIS A 1 91 ? 17.085 16.923 42.521 1.00 37.94 90 HIS A N 1
ATOM 566 C CA . HIS A 1 91 ? 17.006 17.903 41.447 1.00 38.98 90 HIS A CA 1
ATOM 567 C C . HIS A 1 91 ? 15.630 18.578 41.372 1.00 38.87 90 HIS A C 1
ATOM 568 O O . HIS A 1 91 ? 15.564 19.798 41.213 1.00 39.26 90 HIS A O 1
ATOM 575 N N . ALA A 1 92 ? 14.547 17.802 41.513 1.00 38.02 91 ALA A N 1
ATOM 576 C CA . ALA A 1 92 ? 13.186 18.371 41.422 1.00 39.12 91 ALA A CA 1
ATOM 577 C C . ALA A 1 92 ? 12.931 19.346 42.561 1.00 38.58 91 ALA A C 1
ATOM 578 O O . ALA A 1 92 ? 12.243 20.313 42.388 1.00 39.21 91 ALA A O 1
ATOM 580 N N . LEU A 1 93 ? 13.532 19.092 43.721 1.00 37.78 92 LEU A N 1
ATOM 581 C CA . LEU A 1 93 ? 13.437 19.999 44.876 1.00 37.85 92 LEU A CA 1
ATOM 582 C C . LEU A 1 93 ? 14.131 21.346 44.638 1.00 39.70 92 LEU A C 1
ATOM 583 O O . LEU A 1 93 ? 13.639 22.406 45.012 1.00 39.76 92 LEU A O 1
ATOM 588 N N . LYS A 1 94 ? 15.272 21.287 43.964 1.00 41.82 93 LYS A N 1
ATOM 589 C CA . LYS A 1 94 ? 16.055 22.456 43.647 1.00 42.64 93 LYS A CA 1
ATOM 590 C C . LYS A 1 94 ? 15.392 23.297 42.572 1.00 44.95 93 LYS A C 1
ATOM 591 O O . LYS A 1 94 ? 15.342 24.501 42.715 1.00 44.48 93 LYS A O 1
ATOM 597 N N . VAL A 1 95 ? 14.850 22.654 41.538 1.00 45.95 94 VAL A N 1
ATOM 598 C CA . VAL A 1 95 ? 14.072 23.343 40.499 1.00 48.37 94 VAL A CA 1
ATOM 599 C C . VAL A 1 95 ? 12.889 24.150 41.061 1.00 49.40 94 VAL A C 1
ATOM 600 O O . VAL A 1 95 ? 12.584 25.226 40.569 1.00 50.59 94 VAL A O 1
ATOM 604 N N . VAL A 1 96 ? 12.220 23.592 42.069 1.00 49.04 95 VAL A N 1
ATOM 605 C CA . VAL A 1 96 ? 11.088 24.242 42.749 1.00 50.10 95 VAL A CA 1
ATOM 606 C C . VAL A 1 96 ? 11.550 25.181 43.888 1.00 49.90 95 VAL A C 1
ATOM 607 O O . VAL A 1 96 ? 10.733 25.899 44.460 1.00 51.16 95 VAL A O 1
ATOM 611 N N . ARG A 1 97 ? 12.846 25.159 44.219 1.00 49.22 96 ARG A N 1
ATOM 612 C CA . ARG A 1 97 ? 13.459 26.102 45.167 1.00 49.03 96 ARG A CA 1
ATOM 613 C C . ARG A 1 97 ? 13.159 25.771 46.648 1.00 48.11 96 ARG A C 1
ATOM 614 O O . ARG A 1 97 ? 13.314 26.615 47.544 1.00 48.48 96 ARG A O 1
ATOM 616 N N . PHE A 1 98 ? 12.779 24.523 46.903 1.00 46.67 97 PHE A N 1
ATOM 617 C CA . PHE A 1 98 ? 12.455 24.085 48.252 1.00 45.50 97 PHE A CA 1
ATOM 618 C C . PHE A 1 98 ? 13.692 23.878 49.106 1.00 44.70 97 PHE A C 1
ATOM 619 O O . PHE A 1 98 ? 13.641 24.061 50.319 1.00 44.82 97 PHE A O 1
ATOM 627 N N . VAL A 1 99 ? 14.794 23.491 48.475 1.00 44.38 98 VAL A N 1
ATOM 628 C CA . VAL A 1 99 ? 16.093 23.417 49.147 1.00 44.17 98 VAL A CA 1
ATOM 629 C C . VAL A 1 99 ? 17.144 24.124 48.303 1.00 45.84 98 VAL A C 1
ATOM 630 O O . VAL A 1 99 ? 16.972 24.267 47.097 1.00 46.42 98 VAL A O 1
ATOM 634 N N . SER A 1 100 ? 18.223 24.549 48.953 1.00 46.72 99 SER A N 1
ATOM 635 C CA . SER A 1 100 ? 19.355 25.217 48.301 1.00 48.11 99 SER A CA 1
ATOM 636 C C . SER A 1 100 ? 20.618 24.443 48.643 1.00 48.03 99 SER A C 1
ATOM 637 O O . SER A 1 100 ? 20.544 23.396 49.279 1.00 47.30 99 SER A O 1
ATOM 640 N N . ASP A 1 101 ? 21.776 24.944 48.221 1.00 49.26 100 ASP A N 1
ATOM 641 C CA . ASP A 1 101 ? 23.067 24.322 48.576 1.00 49.02 100 ASP A CA 1
ATOM 642 C C . ASP A 1 101 ? 23.283 24.306 50.087 1.00 47.60 100 ASP A C 1
ATOM 643 O O . ASP A 1 101 ? 23.879 23.385 50.610 1.00 47.18 100 ASP A O 1
ATOM 645 N N . ALA A 1 102 ? 22.798 25.337 50.777 1.00 47.41 101 ALA A N 1
ATOM 646 C CA . ALA A 1 102 ? 23.054 25.515 52.211 1.00 46.52 101 ALA A CA 1
ATOM 647 C C . ALA A 1 102 ? 22.043 24.812 53.136 1.00 44.13 101 ALA A C 1
ATOM 648 O O . ALA A 1 102 ? 22.266 24.744 54.345 1.00 43.84 101 ALA A O 1
ATOM 650 N N . THR A 1 103 ? 20.951 24.271 5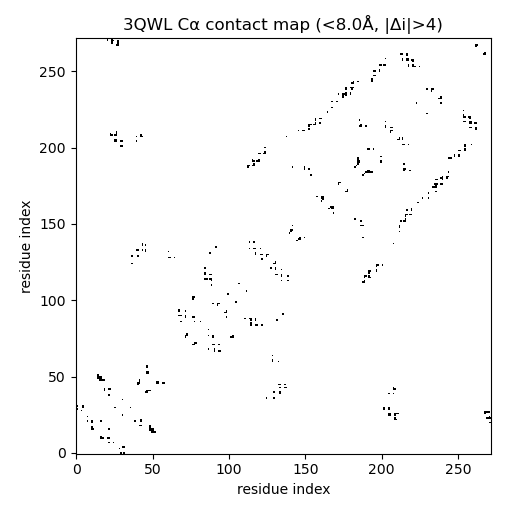2.586 1.00 42.64 102 THR A N 1
ATOM 651 C CA . THR A 1 103 ? 19.968 23.539 53.400 1.00 40.78 102 THR A CA 1
ATOM 652 C C . THR A 1 103 ? 20.636 22.362 54.158 1.00 39.91 102 THR A C 1
ATOM 653 O O . THR A 1 103 ? 21.388 21.595 53.548 1.00 39.71 102 THR A O 1
ATOM 657 N N . PRO A 1 104 ? 20.394 22.222 55.481 1.00 39.49 103 PRO A N 1
ATOM 658 C CA . PRO A 1 104 ? 21.056 21.094 56.151 1.00 39.12 103 PRO A CA 1
ATOM 659 C C . PRO A 1 104 ? 20.646 19.752 55.556 1.00 37.99 103 PRO A C 1
ATOM 660 O O . PRO A 1 104 ? 19.522 19.580 55.128 1.00 37.54 103 PRO A O 1
ATOM 664 N N . GLN A 1 105 ? 21.563 18.802 55.524 1.00 38.95 104 GLN A N 1
ATOM 665 C CA . GLN A 1 105 ? 21.327 17.525 54.851 1.00 37.89 104 GLN A CA 1
ATOM 666 C C . GLN A 1 105 ? 20.114 16.769 55.380 1.00 36.12 104 GLN A C 1
ATOM 667 O O . GLN A 1 105 ? 19.375 16.161 54.596 1.00 36.15 104 GLN A O 1
ATOM 673 N N . ALA A 1 106 ? 19.886 16.785 56.691 1.00 34.26 105 ALA A N 1
ATOM 674 C CA . ALA A 1 106 ? 18.732 16.084 57.238 1.00 32.29 105 ALA A CA 1
ATOM 675 C C . ALA A 1 106 ? 17.413 16.672 56.778 1.00 31.59 105 ALA A C 1
ATOM 676 O O . ALA A 1 106 ? 16.451 15.939 56.604 1.00 29.26 105 ALA A O 1
ATOM 678 N N . GLU A 1 107 ? 17.380 17.997 56.590 1.00 32.65 106 GLU A N 1
ATOM 679 C CA . GLU A 1 107 ? 16.232 18.660 56.041 1.00 32.74 106 GLU A CA 1
ATOM 680 C C . GLU A 1 107 ? 16.033 18.269 54.592 1.00 32.60 106 GLU A C 1
ATOM 681 O O . GLU A 1 107 ? 14.904 18.088 54.193 1.00 32.49 106 GLU A O 1
ATOM 687 N N . VAL A 1 108 ? 17.107 18.181 53.799 1.00 31.55 107 VAL A N 1
ATOM 688 C CA . VAL A 1 108 ? 16.978 17.686 52.434 1.00 32.18 107 VAL A CA 1
ATOM 689 C C . VAL A 1 108 ? 16.261 16.349 52.410 1.00 30.49 107 VAL A C 1
ATOM 690 O O . VAL A 1 108 ? 15.337 16.179 51.616 1.00 31.29 107 VAL A O 1
ATOM 694 N N . TYR A 1 109 ? 16.654 15.425 53.294 1.00 28.75 108 TYR A N 1
ATOM 695 C CA . TYR A 1 109 ? 16.059 14.101 53.330 1.00 27.57 108 TYR A CA 1
ATOM 696 C C . TYR A 1 109 ? 14.585 14.176 53.671 1.00 27.23 108 TYR A C 1
ATOM 697 O O . TYR A 1 109 ? 13.789 13.481 53.081 1.00 26.77 108 TYR A O 1
ATOM 706 N N . LEU A 1 110 ? 14.218 15.067 54.587 1.00 27.83 109 LEU A N 1
ATOM 707 C CA . LEU A 1 110 ? 12.815 15.237 54.939 1.00 28.38 109 LEU A CA 1
ATOM 708 C C . LEU A 1 110 ? 12.049 15.723 53.703 1.00 29.77 109 LEU A C 1
ATOM 709 O O . LEU A 1 110 ? 10.978 15.231 53.415 1.00 28.63 109 LEU A O 1
ATOM 714 N N . ARG A 1 111 ? 12.583 16.715 52.999 1.00 31.34 110 ARG A N 1
ATOM 715 C CA . ARG A 1 111 ? 11.870 17.260 51.821 1.00 33.01 110 ARG A CA 1
ATOM 716 C C . ARG A 1 111 ? 11.776 16.235 50.705 1.00 33.51 110 ARG A C 1
ATOM 717 O O . ARG A 1 111 ? 10.762 16.177 49.994 1.00 34.68 110 ARG A O 1
ATOM 725 N N . MET A 1 112 ? 12.844 15.446 50.534 1.00 33.34 111 MET A N 1
ATOM 726 C CA . MET A 1 112 ? 12.849 14.365 49.553 1.00 34.32 111 MET A CA 1
ATOM 727 C C . MET A 1 112 ? 11.743 13.409 49.909 1.00 34.49 111 MET A C 1
ATOM 728 O O . MET A 1 112 ? 10.939 13.085 49.061 1.00 35.76 111 MET A O 1
ATOM 733 N N . TYR A 1 113 ? 11.664 13.017 51.176 1.00 34.46 112 TYR A N 1
ATOM 734 C CA . TYR A 1 113 ? 10.598 12.117 51.650 1.00 35.87 112 TYR A CA 1
ATOM 735 C C . TYR A 1 113 ? 9.191 12.693 51.463 1.00 36.87 112 TYR A C 1
ATOM 736 O O . TYR A 1 113 ? 8.267 11.992 50.994 1.00 37.63 112 TYR A O 1
ATOM 745 N N . GLN A 1 114 ? 9.016 13.970 51.807 1.00 36.67 113 GLN A N 1
ATOM 746 C CA . GLN A 1 114 ? 7.717 14.613 51.613 1.00 37.52 113 GLN A CA 1
ATOM 747 C C . GLN A 1 114 ? 7.343 14.670 50.151 1.00 39.26 113 GLN A C 1
ATOM 748 O O . GLN A 1 114 ? 6.208 14.372 49.825 1.00 39.45 113 GLN A O 1
ATOM 754 N N . LEU A 1 115 ? 8.286 15.063 49.281 1.00 40.58 114 LEU A N 1
ATOM 755 C CA . LEU A 1 115 ? 8.017 15.153 47.844 1.00 42.93 114 LEU A CA 1
ATOM 756 C C . LEU A 1 115 ? 7.663 13.792 47.271 1.00 44.53 114 LEU A C 1
ATOM 757 O O . LEU A 1 115 ? 6.686 13.670 46.545 1.00 45.52 114 LEU A O 1
ATOM 762 N N . GLU A 1 116 ? 8.429 12.759 47.616 1.00 45.62 115 GLU A N 1
ATOM 763 C CA . GLU A 1 116 ? 8.112 11.407 47.142 1.00 47.42 115 GLU A CA 1
ATOM 764 C C . GLU A 1 116 ? 6.756 10.903 47.644 1.00 48.57 115 GLU A C 1
ATOM 765 O O . GLU A 1 116 ? 6.027 10.273 46.881 1.00 50.75 115 GLU A O 1
ATOM 771 N N . SER A 1 117 ? 6.417 11.214 48.898 1.00 48.87 116 SER A N 1
ATOM 772 C CA . SER A 1 117 ? 5.142 10.813 49.527 1.00 49.16 116 SER A CA 1
ATOM 773 C C . SER A 1 117 ? 3.961 11.672 49.152 1.00 50.31 116 SER A C 1
ATOM 774 O O . SER A 1 117 ? 2.838 11.385 49.582 1.00 51.18 116 SER A O 1
ATOM 777 N N . GLY A 1 118 ? 4.199 12.739 48.389 1.00 50.15 117 GLY A N 1
ATOM 778 C CA . GLY A 1 118 ? 3.134 13.674 48.009 1.00 50.63 117 GLY A CA 1
ATOM 779 C C . GLY A 1 118 ? 2.681 14.666 49.090 1.00 49.97 117 GLY A C 1
ATOM 780 O O . GLY A 1 118 ? 1.641 15.298 48.922 1.00 51.44 117 GLY A O 1
ATOM 781 N N . LYS A 1 119 ? 3.442 14.818 50.185 1.00 47.41 118 LYS A N 1
ATOM 782 C CA . LYS A 1 119 ? 3.045 15.688 51.316 1.00 46.29 118 LYS A CA 1
ATOM 783 C C . LYS A 1 119 ? 3.930 16.932 51.466 1.00 45.27 118 LYS A C 1
ATOM 784 O O . LYS A 1 119 ? 4.187 17.376 52.581 1.00 44.75 118 LYS A O 1
ATOM 786 N N . LEU A 1 120 ? 4.416 17.480 50.352 1.00 43.96 119 LEU A N 1
ATOM 787 C CA . LEU A 1 120 ? 5.326 18.619 50.414 1.00 42.70 119 LEU A CA 1
ATOM 788 C C . LEU A 1 120 ? 4.493 19.867 50.720 1.00 42.79 119 LEU A C 1
ATOM 789 O O . LEU A 1 120 ? 3.540 20.162 49.988 1.00 43.21 119 LEU A O 1
ATOM 794 N N . PRO A 1 121 ? 4.826 20.600 51.808 1.00 41.04 120 PRO A N 1
ATOM 795 C CA . PRO A 1 121 ? 3.998 21.743 52.202 1.00 41.91 120 PRO A CA 1
ATOM 796 C C . PRO A 1 121 ? 4.080 22.922 51.229 1.00 42.78 120 PRO A C 1
ATOM 797 O O . PRO A 1 121 ? 4.848 22.885 50.264 1.00 42.31 120 PRO A O 1
ATOM 801 N N . ARG A 1 122 ? 3.284 23.948 51.492 1.00 44.31 121 ARG A N 1
ATOM 802 C CA . ARG A 1 122 ? 3.201 25.138 50.620 1.00 46.33 121 ARG A CA 1
ATOM 803 C C . ARG A 1 122 ? 4.571 25.782 50.373 1.00 46.28 121 ARG A C 1
ATOM 804 O O . ARG A 1 122 ? 4.842 26.238 49.254 1.00 47.19 121 ARG A O 1
ATOM 808 N N . SER A 1 123 ? 5.419 25.809 51.403 1.00 45.95 122 SER A N 1
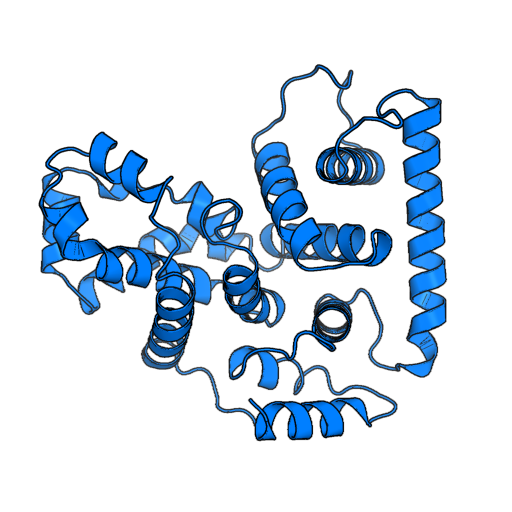ATOM 809 C CA . SER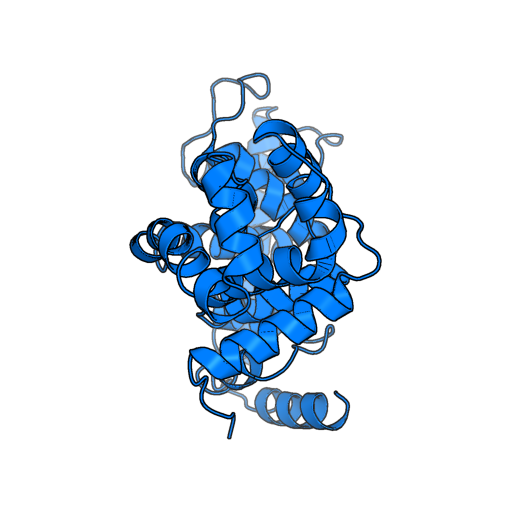 A 1 123 ? 6.727 26.471 51.314 1.00 46.56 122 SER A CA 1
ATOM 810 C C . SER A 1 123 ? 7.688 25.908 52.375 1.00 45.23 122 SER A C 1
ATOM 811 O O . SER A 1 123 ? 7.244 25.316 53.356 1.00 44.18 122 SER A O 1
ATOM 814 N N . PRO A 1 124 ? 9.005 26.109 52.183 1.00 45.35 123 PRO A N 1
ATOM 815 C CA . PRO A 1 124 ? 9.988 25.683 53.184 1.00 45.01 123 PRO A CA 1
ATOM 816 C C . PRO A 1 124 ? 9.787 26.352 54.543 1.00 45.74 123 PRO A C 1
ATOM 817 O O . PRO A 1 124 ? 10.233 25.823 55.543 1.00 45.68 123 PRO A O 1
ATOM 821 N N . SER A 1 125 ? 9.098 27.491 54.577 1.00 47.87 124 SER A N 1
ATOM 822 C CA . SER A 1 125 ? 8.850 28.211 55.838 1.00 48.83 124 SER A CA 1
ATOM 823 C C . SER A 1 125 ? 7.626 27.742 56.654 1.00 48.47 124 SER A C 1
ATOM 824 O O . SER A 1 125 ? 7.445 28.189 57.783 1.00 49.08 124 SER A O 1
ATOM 827 N N . PHE A 1 126 ? 6.825 26.832 56.093 1.00 47.59 125 PHE A N 1
ATOM 828 C CA . PHE A 1 126 ? 5.652 26.245 56.770 1.00 47.13 125 PHE A CA 1
ATOM 829 C C . PHE A 1 126 ? 6.101 25.415 57.973 1.00 44.98 125 PHE A C 1
ATOM 830 O O . PHE A 1 126 ? 7.005 24.577 57.842 1.00 42.71 125 PHE A O 1
ATOM 838 N N . PRO A 1 127 ? 5.484 25.634 59.148 1.00 43.92 126 PRO A N 1
ATOM 839 C CA . PRO A 1 127 ? 5.912 24.908 60.347 1.00 42.75 126 PRO A CA 1
ATOM 840 C C . PRO A 1 127 ? 5.885 23.385 60.176 1.00 40.55 126 PRO A C 1
ATOM 841 O O . PRO A 1 127 ? 4.996 22.865 59.505 1.00 40.11 126 PRO A O 1
ATOM 845 N N . LEU A 1 128 ? 6.855 22.688 60.767 1.00 38.78 127 LEU A N 1
ATOM 846 C CA . LEU A 1 128 ? 6.915 21.231 60.670 1.00 37.55 127 LEU A CA 1
ATOM 847 C C . LEU A 1 128 ? 5.766 20.576 61.436 1.00 38.26 127 LEU A C 1
ATOM 848 O O . LEU A 1 128 ? 5.401 21.045 62.481 1.00 38.08 127 LEU A O 1
ATOM 853 N N . GLU A 1 129 ? 5.183 19.515 60.891 1.00 39.40 128 GLU A N 1
ATOM 854 C CA . GLU A 1 129 ? 4.207 18.705 61.648 1.00 40.94 128 GLU A CA 1
ATOM 855 C C . GLU A 1 129 ? 4.897 17.676 62.547 1.00 39.58 128 GLU A C 1
ATOM 856 O O . GLU A 1 129 ? 6.075 17.389 62.360 1.00 37.30 128 GLU A O 1
ATOM 862 N N . PRO A 1 130 ? 4.171 17.107 63.529 1.00 40.31 129 PRO A N 1
ATOM 863 C CA . PRO A 1 130 ? 4.801 16.134 64.447 1.00 39.49 129 PRO A CA 1
ATOM 864 C C . PRO A 1 130 ? 5.591 14.991 63.787 1.00 38.34 129 PRO A C 1
ATOM 865 O O . PRO A 1 130 ? 6.735 14.711 64.204 1.00 36.77 129 PRO A O 1
ATOM 869 N N . ASP A 1 131 ? 5.008 14.339 62.779 1.00 37.93 130 ASP A N 1
ATOM 870 C CA . ASP A 1 131 ? 5.711 13.259 62.074 1.00 37.55 130 ASP A CA 1
ATOM 871 C C . ASP A 1 131 ? 6.919 13.808 61.292 1.00 35.84 130 ASP A C 1
ATOM 872 O O . ASP A 1 131 ? 7.902 13.101 61.097 1.00 33.74 130 ASP A O 1
ATOM 877 N N . ASP A 1 132 ? 6.834 15.053 60.832 1.00 34.98 131 ASP A N 1
ATOM 878 C CA . ASP A 1 132 ? 8.003 15.675 60.193 1.00 34.44 131 ASP A CA 1
ATOM 879 C C . ASP A 1 132 ? 9.149 15.804 61.197 1.00 32.70 131 ASP A C 1
ATOM 880 O O . ASP A 1 132 ? 10.303 15.577 60.853 1.00 30.35 131 ASP A O 1
ATOM 885 N N . GLU A 1 133 ? 8.826 16.137 62.448 1.00 32.03 132 GLU A N 1
ATOM 886 C CA . GLU A 1 133 ? 9.857 16.325 63.479 1.00 31.40 132 GLU A CA 1
ATOM 887 C C . GLU A 1 133 ? 10.499 14.980 63.852 1.00 30.10 132 GLU A C 1
ATOM 888 O O . GLU A 1 133 ? 11.702 14.895 64.100 1.00 27.97 132 GLU A O 1
ATOM 894 N N . VAL A 1 134 ? 9.706 13.911 63.844 1.00 29.34 133 VAL A N 1
ATOM 895 C CA . VAL A 1 134 ? 10.242 12.586 64.110 1.00 29.18 133 VAL A CA 1
ATOM 896 C C . VAL A 1 134 ? 11.205 12.160 63.012 1.00 27.82 133 VAL A C 1
AT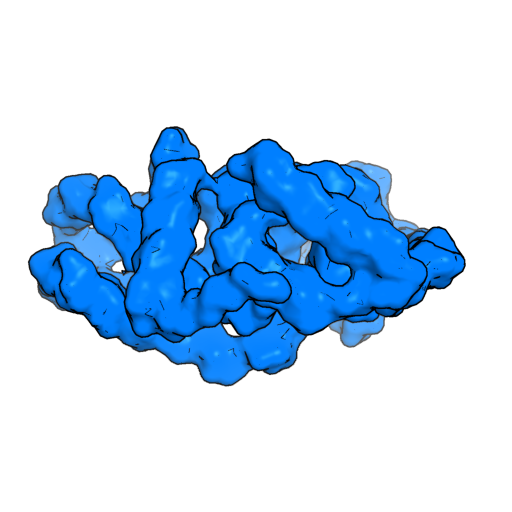OM 897 O O . VAL A 1 134 ? 12.336 11.718 63.299 1.00 27.12 133 VAL A O 1
ATOM 901 N N . PHE A 1 135 ? 10.757 12.308 61.764 1.00 27.39 134 PHE A N 1
ATOM 902 C CA . PHE A 1 135 ? 11.579 12.006 60.589 1.00 27.71 134 PHE A CA 1
ATOM 903 C C . PHE A 1 135 ? 12.868 12.783 60.656 1.00 27.58 134 PHE A C 1
ATOM 904 O O . PHE A 1 135 ? 13.942 12.233 60.478 1.00 28.34 134 PHE A O 1
ATOM 912 N N . LEU A 1 136 ? 12.764 14.074 60.909 1.00 27.53 135 LEU A N 1
ATOM 913 C CA . LEU A 1 136 ? 13.942 14.919 60.951 1.00 27.72 135 LEU A CA 1
ATOM 914 C C . LEU A 1 136 ? 14.901 14.497 62.050 1.00 27.02 135 LEU A C 1
ATOM 915 O O . LEU A 1 136 ? 16.102 14.488 61.832 1.00 25.99 135 LEU A O 1
ATOM 920 N N . ALA A 1 137 ? 14.398 14.154 63.235 1.00 26.76 136 ALA A N 1
ATOM 921 C CA . ALA A 1 137 ? 15.294 13.743 64.342 1.00 26.41 136 ALA A CA 1
ATOM 922 C C . ALA A 1 137 ? 16.062 12.462 63.969 1.00 25.30 136 ALA A C 1
ATOM 923 O O . ALA A 1 137 ? 17.251 12.357 64.192 1.00 25.94 136 ALA A O 1
ATOM 925 N N . ILE A 1 138 ? 15.366 11.517 63.355 1.00 25.56 137 ILE A N 1
ATOM 926 C CA . ILE A 1 138 ? 15.961 10.242 62.941 1.00 25.61 137 ILE A CA 1
ATOM 927 C C . ILE A 1 138 ? 16.987 10.428 61.831 1.00 26.35 137 ILE A C 1
ATOM 928 O O . ILE A 1 138 ? 18.083 9.879 61.911 1.00 26.21 137 ILE A O 1
ATOM 933 N N . ALA A 1 139 ? 16.647 11.253 60.841 1.00 26.90 138 ALA A N 1
ATOM 934 C CA . ALA A 1 139 ? 17.589 11.656 59.771 1.00 27.39 138 ALA A CA 1
ATOM 935 C C . ALA A 1 139 ? 18.887 12.229 60.328 1.00 27.49 138 ALA A C 1
ATOM 936 O O . ALA A 1 139 ? 19.979 11.897 59.848 1.00 27.79 138 ALA A O 1
ATOM 938 N N . LYS A 1 140 ? 18.787 13.134 61.295 1.00 28.56 139 LYS A N 1
ATOM 939 C CA . LYS A 1 140 ? 19.993 13.748 61.875 1.00 30.23 139 LYS A CA 1
ATOM 940 C C . LYS A 1 140 ? 20.862 12.687 62.551 1.00 30.54 139 LYS A C 1
ATOM 941 O O . LYS A 1 140 ? 22.087 12.778 62.504 1.00 30.82 139 LYS A O 1
ATOM 947 N N . ALA A 1 141 ? 20.231 11.725 63.213 1.00 29.90 140 ALA A N 1
ATOM 948 C CA . ALA A 1 141 ? 20.978 10.658 63.867 1.00 30.51 140 ALA A CA 1
ATOM 949 C C . ALA A 1 141 ? 21.588 9.727 62.794 1.00 30.80 140 ALA A C 1
ATOM 950 O O . ALA A 1 141 ? 22.750 9.387 62.875 1.00 31.58 140 ALA A O 1
ATOM 952 N N . MET A 1 142 ? 20.828 9.400 61.753 1.00 31.30 141 MET A N 1
ATOM 953 C CA . MET A 1 142 ? 21.322 8.506 60.703 1.00 32.36 141 MET A CA 1
ATOM 954 C C . MET A 1 142 ? 22.499 9.061 59.946 1.00 33.67 141 MET A C 1
ATOM 955 O O . MET A 1 142 ? 23.387 8.308 59.549 1.00 33.06 141 MET A O 1
ATOM 960 N N . GLU A 1 143 ? 22.523 10.373 59.752 1.00 35.70 142 GLU A N 1
ATOM 961 C CA . GLU A 1 143 ? 23.638 11.023 59.055 1.00 38.36 142 GLU A CA 1
ATOM 962 C C . GLU A 1 143 ? 24.998 10.751 59.734 1.00 39.57 142 GLU A C 1
ATOM 963 O O . GLU A 1 143 ? 26.036 10.725 59.081 1.00 39.81 142 GLU A O 1
ATOM 969 N N . GLU A 1 144 ? 24.986 10.548 61.047 1.00 40.34 143 GLU A N 1
ATOM 970 C CA . GLU A 1 144 ? 26.208 10.220 61.790 1.00 41.71 143 GLU A CA 1
ATOM 971 C C . GLU A 1 144 ? 26.565 8.721 61.796 1.00 40.86 143 GLU A C 1
ATOM 972 O O . GLU A 1 144 ? 27.663 8.329 62.177 1.00 41.50 143 GLU A O 1
ATOM 978 N N . MET A 1 145 ? 25.639 7.891 61.361 1.00 39.16 144 MET A N 1
ATOM 979 C CA . MET A 1 145 ? 25.811 6.431 61.366 1.00 38.13 144 MET A CA 1
ATOM 980 C C . MET A 1 145 ? 26.172 5.888 59.996 1.00 38.52 144 MET A C 1
ATOM 981 O O . MET A 1 145 ? 26.897 4.890 59.883 1.00 38.11 144 MET A O 1
ATOM 986 N N . VAL A 1 146 ? 25.652 6.529 58.949 1.00 37.82 145 VAL A N 1
ATOM 987 C CA . VAL A 1 146 ? 25.792 6.019 57.596 1.00 38.12 145 VAL A CA 1
ATOM 988 C C . VAL A 1 146 ? 26.498 7.063 56.764 1.00 39.14 145 VAL A C 1
ATOM 989 O O . VAL A 1 146 ? 25.999 8.180 56.620 1.00 38.67 145 VAL A O 1
ATOM 993 N N . GLU A 1 147 ? 27.651 6.703 56.208 1.00 40.32 146 GLU A N 1
ATOM 994 C CA . GLU A 1 147 ? 28.524 7.699 55.522 1.00 42.41 146 GLU A CA 1
ATOM 995 C C . GLU A 1 147 ? 27.943 8.189 54.207 1.00 42.11 146 GLU A C 1
ATOM 996 O O . GLU A 1 147 ? 27.916 9.385 53.943 1.00 42.24 146 GLU A O 1
ATOM 999 N N . ASP A 1 148 ? 27.484 7.251 53.386 1.00 41.03 147 ASP A N 1
ATOM 1000 C CA . ASP A 1 148 ? 27.037 7.569 52.023 1.00 41.22 147 ASP A CA 1
ATOM 1001 C C . ASP A 1 148 ? 25.636 8.173 52.036 1.00 39.15 147 ASP A C 1
ATOM 1002 O O . ASP A 1 148 ? 24.738 7.601 52.650 1.00 36.40 147 ASP A O 1
ATOM 1007 N N . SER A 1 149 ? 25.442 9.296 51.347 1.00 38.34 148 SER A N 1
ATOM 1008 C CA . SER A 1 149 ? 24.149 10.002 51.370 1.00 38.38 148 SER A CA 1
ATOM 1009 C C . SER A 1 149 ? 22.980 9.206 50.846 1.00 36.15 148 SER A C 1
ATOM 1010 O O . SER A 1 149 ? 21.876 9.295 51.405 1.00 34.75 148 SER A O 1
ATOM 1013 N N . VAL A 1 150 ? 23.209 8.453 49.768 1.00 35.42 149 VAL A N 1
ATOM 1014 C CA . VAL A 1 150 ? 22.139 7.659 49.170 1.00 34.65 149 VAL A CA 1
ATOM 1015 C C . VAL A 1 150 ? 21.708 6.549 50.145 1.00 33.29 149 VAL A C 1
ATOM 1016 O O . VAL A 1 150 ? 20.521 6.355 50.369 1.00 32.91 149 VAL A O 1
ATOM 1020 N N . ASP A 1 151 ? 22.683 5.854 50.729 1.00 33.34 150 ASP A N 1
ATOM 1021 C CA . ASP A 1 151 ? 22.439 4.869 51.783 1.00 32.32 150 ASP A CA 1
ATOM 1022 C C . ASP A 1 151 ? 21.701 5.520 52.934 1.00 31.26 150 ASP A C 1
ATOM 1023 O O . ASP A 1 151 ? 20.714 4.979 53.428 1.00 29.59 150 ASP A O 1
ATOM 1028 N N . CYS A 1 152 ? 22.185 6.677 53.375 1.00 30.41 151 CYS A N 1
ATOM 1029 C CA . CYS A 1 152 ? 21.565 7.367 54.513 1.00 30.33 151 CYS A CA 1
ATOM 1030 C C . CYS A 1 152 ? 20.093 7.691 54.264 1.00 29.39 151 CYS A C 1
ATOM 1031 O O . CYS A 1 152 ? 19.223 7.384 55.106 1.00 28.78 151 CYS A O 1
ATOM 1034 N N . TYR A 1 153 ? 19.804 8.298 53.112 1.00 28.74 152 TYR A N 1
ATOM 1035 C CA . TYR A 1 153 ? 18.420 8.610 52.753 1.00 28.85 152 TYR A CA 1
ATOM 1036 C C . TYR A 1 153 ? 17.524 7.372 52.777 1.00 28.61 152 TYR A C 1
ATOM 1037 O O . TYR A 1 153 ? 16.531 7.334 53.512 1.00 28.95 152 TYR A O 1
ATOM 1046 N N . TRP A 1 154 ? 17.878 6.325 52.034 1.00 28.78 153 TRP A N 1
ATOM 1047 C CA . TRP A 1 154 ? 16.995 5.122 51.967 1.00 29.22 153 TRP A CA 1
ATOM 1048 C C . TRP A 1 154 ? 16.836 4.353 53.265 1.00 28.43 153 TRP A C 1
ATOM 1049 O O . TRP A 1 154 ? 15.756 3.891 53.578 1.00 28.15 153 TRP A O 1
ATOM 1060 N N . ILE A 1 155 ? 17.920 4.233 54.030 1.00 28.65 154 ILE A N 1
ATOM 1061 C CA . ILE A 1 155 ? 17.870 3.608 55.328 1.00 27.68 154 ILE A CA 1
ATOM 1062 C C . ILE A 1 155 ? 16.968 4.415 56.257 1.00 27.43 154 ILE A C 1
ATOM 1063 O O . ILE A 1 155 ? 16.144 3.839 56.993 1.00 27.00 154 ILE A O 1
ATOM 1068 N N . THR A 1 156 ? 17.065 5.734 56.194 1.00 26.90 155 THR A N 1
ATOM 1069 C CA . THR A 1 156 ? 16.182 6.572 56.996 1.00 26.31 155 THR A CA 1
ATOM 1070 C C . THR A 1 156 ? 14.728 6.373 56.615 1.00 26.49 155 THR A C 1
ATOM 1071 O O . THR A 1 156 ? 13.890 6.203 57.481 1.00 26.98 155 THR A O 1
ATOM 1075 N N . ARG A 1 157 ? 14.432 6.441 55.327 1.00 27.97 156 ARG A N 1
ATOM 1076 C CA . ARG A 1 157 ? 13.073 6.210 54.780 1.00 29.37 156 ARG A CA 1
ATOM 1077 C C . ARG A 1 157 ? 12.474 4.901 55.243 1.00 29.07 156 ARG A C 1
ATOM 1078 O O . ARG A 1 157 ? 11.354 4.865 55.742 1.00 28.64 156 ARG A O 1
ATOM 1086 N N . ARG A 1 158 ? 13.235 3.821 55.089 1.00 28.65 157 ARG A N 1
ATOM 1087 C CA . ARG A 1 158 ? 12.749 2.497 55.493 1.00 29.42 157 ARG A CA 1
ATOM 1088 C C . ARG A 1 158 ? 12.651 2.295 57.010 1.00 28.49 157 ARG A C 1
ATOM 1089 O O . ARG A 1 158 ? 11.726 1.633 57.506 1.00 28.47 157 ARG A O 1
ATOM 1097 N N . PHE A 1 159 ? 13.576 2.894 57.740 1.00 27.95 158 PHE A N 1
ATOM 1098 C CA . PHE A 1 159 ? 13.586 2.814 59.172 1.00 27.94 158 PHE A CA 1
ATOM 1099 C C . PHE A 1 159 ? 12.302 3.459 59.698 1.00 29.35 158 PHE A C 1
ATOM 1100 O O . PHE A 1 159 ? 11.581 2.872 60.497 1.00 29.30 158 PHE A O 1
ATOM 1108 N N . VAL A 1 160 ? 11.994 4.663 59.221 1.00 30.38 159 VAL A N 1
ATOM 1109 C CA . VAL A 1 160 ? 10.796 5.377 59.666 1.00 30.78 159 VAL A CA 1
ATOM 1110 C C . VAL A 1 160 ? 9.531 4.659 59.193 1.00 32.01 159 VAL A C 1
ATOM 1111 O O . VAL A 1 160 ? 8.555 4.599 59.921 1.00 31.97 159 VAL A O 1
ATOM 1115 N N . ASN A 1 161 ? 9.540 4.097 57.986 1.00 33.37 160 ASN A N 1
ATOM 1116 C CA . ASN A 1 161 ? 8.358 3.392 57.459 1.00 34.68 160 ASN A CA 1
ATOM 1117 C C . ASN A 1 161 ? 8.017 2.119 58.293 1.00 35.17 160 ASN A C 1
ATOM 1118 O O . ASN A 1 161 ? 6.849 1.760 58.459 1.00 35.24 160 ASN A O 1
ATOM 1123 N N . GLN A 1 162 ? 9.051 1.467 58.823 1.00 34.66 161 GLN A N 1
ATOM 1124 C CA . GLN A 1 162 ? 8.897 0.324 59.699 1.00 35.43 161 GLN A CA 1
ATOM 1125 C C . GLN A 1 162 ? 8.143 0.790 60.955 1.00 35.64 161 GLN A C 1
ATOM 1126 O O . GLN A 1 162 ? 7.142 0.177 61.339 1.00 34.97 161 GLN A O 1
ATOM 1132 N N . LEU A 1 163 ? 8.570 1.907 61.538 1.00 35.12 162 LEU A N 1
ATOM 1133 C CA . LEU A 1 163 ? 7.867 2.486 62.693 1.00 36.18 162 LEU A CA 1
ATOM 1134 C C . LEU A 1 163 ? 6.382 2.735 62.408 1.00 37.71 162 LEU A C 1
ATOM 1135 O O . LEU A 1 163 ? 5.525 2.543 63.279 1.00 38.43 162 LEU A O 1
ATOM 1140 N N . ASN A 1 164 ? 6.093 3.183 61.188 1.00 38.18 163 ASN A N 1
ATOM 1141 C CA . ASN A 1 164 ? 4.755 3.581 60.786 1.00 39.91 163 ASN A CA 1
ATOM 1142 C C . ASN A 1 164 ? 3.929 2.445 60.197 1.00 40.25 163 ASN A C 1
ATOM 1143 O O . ASN A 1 164 ? 2.747 2.651 59.886 1.00 41.63 163 ASN A O 1
ATOM 1148 N N . THR A 1 165 ? 4.537 1.277 60.028 1.00 39.30 164 THR A N 1
ATOM 1149 C CA . THR A 1 165 ? 3.827 0.111 59.506 1.00 40.54 164 THR A CA 1
ATOM 1150 C C . THR A 1 165 ? 4.091 -1.135 60.370 1.00 40.01 164 THR A C 1
ATOM 1151 O O . THR A 1 165 ? 3.255 -1.487 61.219 1.00 39.09 164 THR A O 1
ATOM 1155 N N . LYS A 1 166 ? 5.243 -1.781 60.180 1.00 39.50 165 LYS A N 1
ATOM 1156 C CA . LYS A 1 166 ? 5.605 -2.961 60.968 1.00 39.40 165 LYS A CA 1
ATOM 1157 C C . LYS A 1 166 ? 5.275 -2.777 62.454 1.00 38.59 165 LYS A C 1
ATOM 1158 O O . LYS A 1 166 ? 4.675 -3.658 63.065 1.00 39.89 165 LYS A O 1
ATOM 1164 N N . TYR A 1 167 ? 5.640 -1.636 63.025 1.00 36.45 166 TYR A N 1
ATOM 1165 C CA . TYR A 1 167 ? 5.517 -1.426 64.470 1.00 36.06 166 TYR A CA 1
ATOM 1166 C C . TYR A 1 167 ? 4.343 -0.530 64.884 1.00 36.37 166 TYR A C 1
ATOM 1167 O O . TYR A 1 167 ? 4.249 -0.163 66.061 1.00 34.92 166 TYR A O 1
ATOM 1176 N N . ARG A 1 168 ? 3.468 -0.166 63.936 1.00 37.05 167 ARG A N 1
ATOM 1177 C CA . ARG A 1 168 ? 2.406 0.834 64.188 1.00 38.09 167 ARG A CA 1
ATOM 1178 C C . ARG A 1 168 ? 1.582 0.561 65.459 1.00 38.83 167 ARG A C 1
ATOM 1179 O O . ARG A 1 168 ? 1.274 1.492 66.199 1.00 38.71 167 ARG A O 1
ATOM 1183 N N . ASP A 1 169 ? 1.213 -0.700 65.698 1.00 39.72 168 ASP A N 1
ATOM 1184 C CA . ASP A 1 169 ? 0.383 -1.076 66.863 1.00 41.11 168 ASP A CA 1
ATOM 1185 C C . ASP A 1 169 ? 1.156 -1.462 68.132 1.00 40.68 168 ASP A C 1
ATOM 1186 O O . ASP A 1 169 ? 0.563 -1.655 69.196 1.00 40.41 168 ASP A O 1
ATOM 1191 N N . SER A 1 170 ? 2.466 -1.603 67.999 1.00 40.28 169 SER A N 1
ATOM 1192 C CA . SER A 1 170 ? 3.348 -1.936 69.125 1.00 40.51 169 SER A CA 1
ATOM 1193 C C . SER A 1 170 ? 3.845 -0.661 69.821 1.00 39.84 169 SER A C 1
ATOM 1194 O O . SER A 1 170 ? 3.826 -0.567 71.049 1.00 38.99 169 SER A O 1
ATOM 1197 N N . LEU A 1 171 ? 4.261 0.329 69.041 1.00 39.14 170 LEU A N 1
ATOM 1198 C CA . LEU A 1 171 ? 4.817 1.549 69.641 1.00 39.69 170 LEU A CA 1
ATOM 1199 C C . LEU A 1 171 ? 3.927 2.140 70.736 1.00 40.05 170 LEU A C 1
ATOM 1200 O O . LEU A 1 171 ? 4.436 2.537 71.786 1.00 40.35 170 LEU A O 1
ATOM 1205 N N . PRO A 1 172 ? 2.594 2.179 70.518 1.00 40.76 171 PRO A N 1
ATOM 1206 C CA . PRO A 1 172 ? 1.724 2.730 71.542 1.00 41.42 171 PRO A CA 1
ATOM 1207 C C . PRO A 1 172 ? 1.610 1.891 72.807 1.00 41.30 171 PRO A C 1
ATOM 1208 O O . PRO A 1 172 ? 1.043 2.370 73.786 1.00 42.57 171 PRO A O 1
ATOM 1212 N N . GLN A 1 173 ? 2.127 0.659 72.791 1.00 39.82 172 GLN A N 1
ATOM 1213 C CA . GLN A 1 173 ? 2.064 -0.224 73.952 1.00 39.86 172 GLN A CA 1
ATOM 1214 C C . GLN A 1 173 ? 3.349 -0.163 74.772 1.00 37.51 172 GLN A C 1
ATOM 1215 O O . GLN A 1 173 ? 3.467 -0.788 75.836 1.00 36.52 172 GLN A O 1
ATOM 1221 N N . LEU A 1 174 ? 4.339 0.546 74.254 1.00 35.76 173 LEU A N 1
ATOM 1222 C CA . LEU A 1 174 ? 5.630 0.606 74.913 1.00 34.31 173 LEU A CA 1
ATOM 1223 C C . LEU A 1 174 ? 5.590 1.399 76.233 1.00 34.36 173 LEU A C 1
ATOM 1224 O O . LEU A 1 174 ? 6.338 1.066 77.134 1.00 33.98 173 LEU A O 1
ATOM 1229 N N . PRO A 1 175 ? 4.735 2.442 76.357 1.00 35.29 174 PRO A N 1
ATOM 1230 C CA . PRO A 1 175 ? 4.725 3.092 77.666 1.00 36.22 174 PRO A CA 1
ATOM 1231 C C . PRO A 1 175 ? 4.286 2.146 78.767 1.00 36.87 174 PRO A C 1
ATOM 1232 O O . PRO A 1 175 ? 4.884 2.108 79.856 1.00 37.29 174 PRO A O 1
ATOM 1236 N N . LYS A 1 176 ? 3.259 1.359 78.476 1.00 36.95 175 LYS A N 1
ATOM 1237 C CA . LYS A 1 176 ? 2.761 0.412 79.433 1.00 37.88 175 LYS A CA 1
ATOM 1238 C C . LYS A 1 176 ? 3.811 -0.654 79.779 1.00 36.52 175 LYS A C 1
ATOM 1239 O O . LYS A 1 176 ? 3.971 -1.010 80.923 1.00 37.00 175 LYS A O 1
ATOM 1245 N N . ALA A 1 177 ? 4.535 -1.144 78.775 1.00 34.82 176 ALA A N 1
ATOM 1246 C CA . ALA A 1 177 ? 5.646 -2.066 78.969 1.00 34.05 176 ALA A CA 1
ATOM 1247 C C . ALA A 1 177 ? 6.754 -1.434 79.817 1.00 33.42 176 ALA A C 1
ATOM 1248 O O . ALA A 1 177 ? 7.361 -2.085 80.683 1.00 32.06 176 ALA A O 1
ATOM 1250 N N . PHE A 1 178 ? 7.041 -0.162 79.542 1.00 33.21 177 PHE A N 1
ATOM 1251 C CA . PHE A 1 178 ? 8.079 0.532 80.298 1.00 33.91 177 PHE A CA 1
ATOM 1252 C C . PHE A 1 178 ? 7.742 0.507 81.787 1.00 35.19 177 PHE A C 1
ATOM 1253 O O . PHE A 1 178 ? 8.565 0.082 82.590 1.00 36.38 177 PHE A O 1
ATOM 1261 N N . GLU A 1 179 ? 6.514 0.871 82.146 1.00 36.89 178 GLU A N 1
ATOM 1262 C CA . GLU A 1 179 ? 6.048 0.806 83.546 1.00 38.74 178 GLU A CA 1
ATOM 1263 C C . GLU A 1 179 ? 6.169 -0.571 84.169 1.00 39.36 178 GLU A C 1
ATOM 1264 O O . GLU A 1 179 ? 6.610 -0.707 85.310 1.00 39.11 178 GLU A O 1
ATOM 1267 N N . GLN A 1 180 ? 5.742 -1.598 83.424 1.00 39.57 179 GLN A N 1
ATOM 1268 C CA A GLN A 1 180 ? 5.774 -2.998 83.884 0.50 39.93 179 GLN A CA 1
ATOM 1269 C CA B GLN A 1 180 ? 5.762 -2.946 83.968 0.50 39.61 179 GLN A CA 1
ATOM 1270 C C . GLN A 1 180 ? 7.186 -3.428 84.235 1.00 38.84 179 GLN A C 1
ATOM 1271 O O . GLN A 1 180 ? 7.440 -3.979 85.290 1.00 39.15 179 GLN A O 1
ATOM 1282 N N . TYR A 1 181 ? 8.117 -3.200 83.303 1.00 38.05 180 TYR A N 1
ATOM 1283 C CA . TYR A 1 181 ? 9.489 -3.675 83.495 1.00 37.28 180 TYR A CA 1
ATOM 1284 C C . TYR A 1 181 ? 10.280 -2.815 84.449 1.00 37.63 180 TYR A C 1
ATOM 1285 O O . TYR A 1 181 ? 11.178 -3.308 85.110 1.00 38.24 180 TYR A O 1
ATOM 1294 N N . LEU A 1 182 ? 9.960 -1.530 84.533 1.00 38.43 181 LEU A N 1
ATOM 1295 C CA . LEU A 1 182 ? 10.611 -0.692 85.543 1.00 38.77 181 LEU A CA 1
ATOM 1296 C C . LEU A 1 182 ? 10.163 -1.185 86.898 1.00 39.95 181 LEU A C 1
ATOM 1297 O O . LEU A 1 182 ? 10.954 -1.258 87.819 1.00 39.70 181 LEU A O 1
ATOM 1302 N N . ASN A 1 183 ? 8.877 -1.523 86.995 1.00 41.13 182 ASN A N 1
ATOM 1303 C CA . ASN A 1 183 ? 8.299 -1.987 88.246 1.00 43.38 182 ASN A CA 1
ATOM 1304 C C . ASN A 1 183 ? 9.001 -3.237 88.730 1.00 44.31 182 ASN A C 1
ATOM 1305 O O . ASN A 1 183 ? 9.160 -3.435 89.937 1.00 45.22 182 ASN A O 1
ATOM 1310 N N . LEU A 1 184 ? 9.415 -4.085 87.784 1.00 44.40 183 LEU A N 1
ATOM 1311 C CA . LEU A 1 184 ? 10.155 -5.307 88.120 1.00 45.22 183 LEU A CA 1
ATOM 1312 C C . LEU A 1 184 ? 11.598 -5.047 88.522 1.00 45.56 183 LEU A C 1
ATOM 1313 O O . LEU A 1 184 ? 12.126 -5.709 89.415 1.00 46.77 183 LEU A O 1
ATOM 1318 N N . GLU A 1 185 ? 12.255 -4.113 87.846 1.00 45.23 184 GLU A N 1
ATOM 1319 C CA . GLU A 1 185 ? 13.677 -3.853 88.110 1.00 45.45 184 GLU A CA 1
ATOM 1320 C C . GLU A 1 185 ? 13.869 -2.988 89.354 1.00 46.39 184 GLU A C 1
ATOM 1321 O O . GLU A 1 185 ? 14.754 -3.254 90.174 1.00 47.39 184 GLU A O 1
ATOM 1327 N N . ASP A 1 186 ? 13.016 -1.979 89.512 1.00 46.16 185 ASP A N 1
ATOM 1328 C CA . ASP A 1 186 ? 13.040 -1.127 90.707 1.00 46.92 185 ASP A CA 1
ATOM 1329 C C . ASP A 1 186 ? 11.683 -0.476 90.962 1.00 46.19 185 ASP A C 1
ATOM 1330 O O . ASP A 1 186 ? 11.377 0.607 90.424 1.00 44.33 185 ASP A O 1
ATOM 1335 N N . GLY A 1 187 ? 10.879 -1.137 91.798 1.00 45.88 186 GLY A N 1
ATOM 1336 C CA . GLY A 1 187 ? 9.569 -0.614 92.165 1.00 45.96 186 GLY A CA 1
ATOM 1337 C C . GLY A 1 187 ? 9.677 0.719 92.906 1.00 46.38 186 GLY A C 1
ATOM 1338 O O . GLY A 1 187 ? 8.820 1.599 92.726 1.00 45.64 186 GLY A O 1
ATOM 1339 N N . ARG A 1 188 ? 10.713 0.862 93.746 1.00 45.57 187 ARG A N 1
ATOM 1340 C CA . ARG A 1 188 ? 10.944 2.108 94.503 1.00 46.41 187 ARG A CA 1
ATOM 1341 C C . ARG A 1 188 ? 11.066 3.305 93.575 1.00 44.88 187 ARG A C 1
ATOM 1342 O O . ARG A 1 188 ? 10.483 4.343 93.821 1.00 44.64 187 ARG A O 1
ATOM 1344 N N . LEU A 1 189 ? 11.820 3.151 92.493 1.00 43.34 188 LEU A N 1
ATOM 1345 C CA . LEU A 1 189 ? 11.981 4.240 91.549 1.00 42.64 188 LEU A CA 1
ATOM 1346 C C . LEU A 1 189 ? 10.650 4.573 90.878 1.00 41.98 188 LEU A C 1
ATOM 1347 O O . LEU A 1 189 ? 10.328 5.745 90.708 1.00 42.52 188 LEU A O 1
ATOM 1352 N N . LEU A 1 190 ? 9.872 3.549 90.529 1.00 40.85 189 LEU A N 1
ATOM 1353 C CA . LEU A 1 190 ? 8.564 3.768 89.879 1.00 40.43 189 LEU A CA 1
ATOM 1354 C C . LEU A 1 190 ? 7.599 4.381 90.880 1.00 41.35 189 LEU A C 1
ATOM 1355 O O . LEU A 1 190 ? 6.769 5.224 90.536 1.00 39.87 189 LEU A O 1
ATOM 1360 N N . THR A 1 191 ? 7.721 3.950 92.127 1.00 42.36 190 THR A N 1
ATOM 1361 C CA . THR A 1 191 ? 6.909 4.477 93.194 1.00 43.57 190 THR A CA 1
ATOM 1362 C C . THR A 1 191 ? 7.163 5.984 93.316 1.00 44.03 190 THR A C 1
ATOM 1363 O O . THR A 1 191 ? 6.224 6.767 93.510 1.00 44.06 190 THR A O 1
ATOM 1367 N N . HIS A 1 192 ? 8.429 6.383 93.197 1.00 42.89 191 HIS A N 1
ATOM 1368 C CA . HIS A 1 192 ? 8.783 7.796 93.254 1.00 43.73 191 HIS A CA 1
ATOM 1369 C C . HIS A 1 192 ? 8.163 8.565 92.100 1.00 43.14 191 HIS A C 1
ATOM 1370 O O . HIS A 1 192 ? 7.598 9.629 92.303 1.00 45.20 191 HIS A O 1
ATOM 1377 N N . LEU A 1 193 ? 8.272 8.028 90.898 1.00 42.23 192 LEU A N 1
ATOM 1378 C CA . LEU A 1 193 ? 7.705 8.689 89.720 1.00 42.77 192 LEU A CA 1
ATOM 1379 C C . LEU A 1 193 ? 6.184 8.843 89.884 1.00 44.19 192 LEU A C 1
ATOM 1380 O O . LEU A 1 193 ? 5.616 9.874 89.554 1.00 45.09 192 LEU A O 1
ATOM 1385 N N . ARG A 1 194 ? 5.543 7.820 90.434 1.00 45.31 193 ARG A N 1
ATOM 1386 C CA . ARG A 1 194 ? 4.091 7.761 90.524 1.00 46.57 193 ARG A CA 1
ATOM 1387 C C . ARG A 1 194 ? 3.530 8.718 91.570 1.00 49.27 193 ARG A C 1
ATOM 1388 O O . ARG A 1 194 ? 2.460 9.301 91.389 1.00 50.28 193 ARG A O 1
ATOM 1396 N N . MET A 1 195 ? 4.242 8.866 92.676 1.00 50.51 194 MET A N 1
ATOM 1397 C CA . MET A 1 195 ? 3.797 9.754 93.736 1.00 53.65 194 MET A CA 1
ATOM 1398 C C . MET A 1 195 ? 3.901 11.223 93.319 1.00 54.73 194 MET A C 1
ATOM 1399 O O . MET A 1 195 ? 3.190 12.057 93.848 1.00 56.00 194 MET A O 1
ATOM 1404 N N . CYS A 1 196 ? 4.763 11.508 92.349 1.00 54.61 195 CYS A N 1
ATOM 1405 C CA . CYS A 1 196 ? 4.866 12.831 91.697 1.00 56.56 195 CYS A CA 1
ATOM 1406 C C . CYS A 1 196 ? 4.000 12.989 90.441 1.00 55.66 195 CYS A C 1
ATOM 1407 O O . CYS A 1 196 ? 4.113 14.000 89.744 1.00 55.83 195 CYS A O 1
ATOM 1410 N N . SER A 1 197 ? 3.145 12.013 90.144 1.00 55.75 196 SER A N 1
ATOM 1411 C CA . SER A 1 197 ? 2.444 11.953 88.842 1.00 55.32 196 SER A CA 1
ATOM 1412 C C . SER A 1 197 ? 3.399 12.270 87.667 1.00 53.98 196 SER A C 1
ATOM 1413 O O . SER A 1 197 ? 3.092 13.086 86.798 1.00 54.46 196 SER A O 1
ATOM 1416 N N . ALA A 1 198 ? 4.560 11.611 87.647 1.00 52.93 197 ALA A N 1
ATOM 1417 C CA . ALA A 1 198 ? 5.544 11.839 86.588 1.00 51.58 197 ALA A CA 1
ATOM 1418 C C . ALA A 1 198 ? 5.303 10.922 85.395 1.00 50.49 197 ALA A C 1
ATOM 1419 O O . ALA A 1 198 ? 5.515 11.343 84.260 1.00 49.17 197 ALA A O 1
ATOM 1421 N N . ALA A 1 199 ? 4.835 9.696 85.642 1.00 50.30 198 ALA A N 1
ATOM 1422 C CA . ALA A 1 199 ? 4.655 8.696 84.563 1.00 49.39 198 ALA A CA 1
ATOM 1423 C C . ALA A 1 199 ? 4.021 9.258 83.297 1.00 48.60 198 ALA A C 1
ATOM 1424 O O . ALA A 1 199 ? 4.608 9.144 82.205 1.00 47.17 198 ALA A O 1
ATOM 1426 N N . PRO A 1 200 ? 2.832 9.871 83.422 1.00 48.97 199 PRO A N 1
ATOM 1427 C CA . PRO A 1 200 ? 2.189 10.353 82.209 1.00 48.42 199 PRO A CA 1
ATOM 1428 C C . PRO A 1 200 ? 2.976 11.414 81.439 1.00 47.53 199 PRO A C 1
ATOM 1429 O O . PRO A 1 200 ? 2.753 11.567 80.238 1.00 46.24 199 PRO A O 1
ATOM 1433 N N . LYS A 1 201 ? 3.870 12.134 82.124 1.00 46.80 200 LYS A N 1
ATOM 1434 C CA . LYS A 1 201 ? 4.606 13.252 81.533 1.00 45.76 200 LYS A CA 1
ATOM 1435 C C . LYS A 1 201 ? 6.011 12.864 81.034 1.00 43.42 200 LYS A C 1
ATOM 1436 O O . LYS A 1 201 ? 6.722 13.732 80.547 1.00 42.57 200 LYS A O 1
ATOM 1439 N N . LEU A 1 202 ? 6.417 11.593 81.171 1.00 41.50 201 LEU A N 1
ATOM 1440 C CA . LEU A 1 202 ? 7.747 11.149 80.696 1.00 39.83 201 LEU A CA 1
ATOM 1441 C C . LEU A 1 202 ? 7.879 11.359 79.184 1.00 37.78 201 LEU A C 1
ATOM 1442 O O . LEU A 1 202 ? 6.875 11.473 78.497 1.00 37.43 201 LEU A O 1
ATOM 1447 N N . PRO A 1 203 ? 9.117 11.403 78.647 1.00 36.37 202 PRO A N 1
ATOM 1448 C CA . PRO A 1 203 ? 9.257 11.777 77.227 1.00 35.31 202 PRO A CA 1
ATOM 1449 C C . PRO A 1 203 ? 9.114 10.582 76.276 1.00 34.81 202 PRO A C 1
ATOM 1450 O O . PRO A 1 203 ? 10.066 10.199 75.585 1.00 33.83 202 PRO A O 1
ATOM 1454 N N . TYR A 1 204 ? 7.925 9.994 76.274 1.00 35.15 203 TYR A N 1
ATOM 1455 C CA . TYR A 1 204 ? 7.654 8.778 75.529 1.00 35.22 203 TYR A CA 1
ATOM 1456 C C . TYR A 1 204 ? 7.872 8.978 74.050 1.00 34.65 203 TYR A C 1
ATOM 1457 O O . TYR A 1 204 ? 8.339 8.072 73.365 1.00 33.92 203 TYR A O 1
ATOM 1466 N N . ASP A 1 205 ? 7.578 10.167 73.557 1.00 36.04 204 ASP A N 1
ATOM 1467 C CA . ASP A 1 205 ? 7.769 10.451 72.124 1.00 36.87 204 ASP A CA 1
ATOM 1468 C C . ASP A 1 205 ? 9.246 10.433 71.749 1.00 35.65 204 ASP A C 1
ATOM 1469 O O . ASP A 1 205 ? 9.620 9.898 70.693 1.00 35.20 204 ASP A O 1
ATOM 1474 N N . LEU A 1 206 ? 10.098 10.912 72.648 1.00 34.59 205 LEU A N 1
ATOM 1475 C CA . LEU A 1 206 ? 11.534 10.845 72.394 1.00 33.47 205 LEU A CA 1
ATOM 1476 C C . LEU A 1 206 ? 12.035 9.371 72.384 1.00 32.07 205 LEU A C 1
ATOM 1477 O O . LEU A 1 206 ? 12.805 8.957 71.505 1.00 30.85 205 LEU A O 1
ATOM 1482 N N . TRP A 1 207 ? 11.533 8.570 73.313 1.00 31.40 206 TRP A N 1
ATOM 1483 C CA . TRP A 1 207 ? 11.909 7.167 73.428 1.00 30.72 206 TRP A CA 1
ATOM 1484 C C . TRP A 1 207 ? 11.325 6.275 72.377 1.00 29.41 206 TRP A C 1
ATOM 1485 O O . TRP A 1 207 ? 12.030 5.440 71.874 1.00 29.40 206 TRP A O 1
ATOM 1496 N N . PHE A 1 208 ? 10.024 6.397 72.115 1.00 30.17 207 PHE A N 1
ATOM 1497 C CA . PHE A 1 208 ? 9.281 5.412 71.335 1.00 30.87 207 PHE A CA 1
ATOM 1498 C C . PHE A 1 208 ? 8.680 5.880 70.013 1.00 33.04 207 PHE A C 1
ATOM 1499 O O . PHE A 1 208 ? 7.979 5.081 69.360 1.00 34.73 207 PHE A O 1
ATOM 1507 N N . LYS A 1 209 ? 8.886 7.135 69.629 1.00 33.48 208 LYS A N 1
ATOM 1508 C CA . LYS A 1 209 ? 8.623 7.554 68.234 1.00 33.80 208 LYS A CA 1
ATOM 1509 C C . LYS A 1 209 ? 9.946 7.926 67.558 1.00 32.37 208 LYS A C 1
ATOM 1510 O O . LYS A 1 209 ? 10.231 7.473 66.448 1.00 31.97 208 LYS A O 1
ATOM 1516 N N . ARG A 1 210 ? 10.794 8.683 68.250 1.00 31.00 209 ARG A N 1
ATOM 1517 C CA . ARG A 1 210 ? 12.132 9.028 67.744 1.00 29.46 209 ARG A CA 1
ATOM 1518 C C . ARG A 1 210 ? 13.223 7.984 68.058 1.00 28.80 209 ARG A C 1
ATOM 1519 O O . ARG A 1 210 ? 14.366 8.102 67.587 1.00 28.28 209 ARG A O 1
ATOM 1527 N N . CYS A 1 211 ? 12.864 6.959 68.832 1.00 28.29 210 CYS A N 1
ATOM 1528 C CA . CYS A 1 211 ? 13.748 5.822 69.109 1.00 28.53 210 CYS A CA 1
ATOM 1529 C C . CYS A 1 211 ? 15.082 6.282 69.651 1.00 27.81 210 CYS A C 1
ATOM 1530 O O . CYS A 1 211 ? 16.114 5.761 69.250 1.00 27.05 210 CYS A O 1
ATOM 1533 N N . PHE A 1 212 ? 15.015 7.279 70.548 1.00 27.70 211 PHE A N 1
ATOM 1534 C CA . PHE A 1 212 ? 16.165 7.917 71.226 1.00 28.60 211 PHE A CA 1
ATOM 1535 C C . PHE A 1 212 ? 17.031 8.814 70.357 1.00 28.60 211 PHE A C 1
ATOM 1536 O O . PHE A 1 212 ? 18.076 9.287 70.822 1.00 29.28 211 PHE A O 1
ATOM 1544 N N . ALA A 1 213 ? 16.572 9.117 69.132 1.00 27.87 212 ALA A N 1
ATOM 1545 C CA . ALA A 1 213 ? 17.301 10.024 68.278 1.00 28.77 212 ALA A CA 1
ATOM 1546 C C . ALA A 1 213 ? 17.286 11.393 68.927 1.00 30.76 212 ALA A C 1
ATOM 1547 O O . ALA A 1 213 ? 16.220 11.934 69.185 1.00 29.86 212 ALA A O 1
ATOM 1549 N N . GLY A 1 214 ? 18.474 11.931 69.181 1.00 32.76 213 GLY A N 1
ATOM 1550 C CA . GLY A 1 214 ? 18.667 13.217 69.888 1.00 35.42 213 GLY A CA 1
ATOM 1551 C C . GLY A 1 214 ? 19.010 13.070 71.366 1.00 36.86 213 GLY A C 1
ATOM 1552 O O . GLY A 1 214 ? 19.344 14.051 72.042 1.00 38.62 213 GLY A O 1
ATOM 1553 N N . CYS A 1 215 ? 18.926 11.842 71.863 1.00 36.91 214 CYS A N 1
ATOM 1554 C CA . CYS A 1 215 ? 19.021 11.545 73.286 1.00 38.94 214 CYS A CA 1
ATOM 1555 C C . CYS A 1 215 ? 20.329 10.836 73.559 1.00 38.01 214 CYS A C 1
ATOM 1556 O O . CYS A 1 215 ? 21.029 11.205 74.461 1.00 40.44 214 CYS A O 1
ATOM 1559 N N . LEU A 1 216 ? 20.624 9.781 72.807 1.00 36.40 215 LEU A N 1
ATOM 1560 C CA . LEU A 1 216 ? 21.850 9.020 72.969 1.00 35.78 215 LEU A CA 1
ATOM 1561 C C . LEU A 1 216 ? 22.792 9.357 71.818 1.00 35.68 215 LEU A C 1
ATOM 1562 O O . LEU A 1 216 ? 22.344 9.524 70.693 1.00 35.23 215 LEU A O 1
ATOM 1567 N N . PRO A 1 217 ? 24.093 9.430 72.088 1.00 36.96 216 PRO A N 1
ATOM 1568 C CA . PRO A 1 217 ? 25.053 9.658 71.025 1.00 37.43 216 PRO A CA 1
ATOM 1569 C C . PRO A 1 217 ? 25.044 8.511 70.045 1.00 37.47 216 PRO A C 1
ATOM 1570 O O . PRO A 1 217 ? 24.772 7.368 70.427 1.00 36.08 216 PRO A O 1
ATOM 1574 N N . GLU A 1 218 ? 25.381 8.810 68.799 1.00 38.82 217 GLU A N 1
ATOM 1575 C CA . GLU A 1 218 ? 25.134 7.879 67.704 1.00 39.49 217 GLU A CA 1
ATOM 1576 C C . GLU A 1 218 ? 26.032 6.628 67.699 1.00 39.65 217 GLU A C 1
ATOM 1577 O O . GLU A 1 218 ? 25.589 5.568 67.258 1.00 37.96 217 GLU A O 1
ATOM 1583 N N . SER A 1 219 ? 27.256 6.729 68.212 1.00 40.34 218 SER A N 1
ATOM 1584 C CA . SER A 1 219 ? 28.071 5.523 68.448 1.00 41.07 218 SER A CA 1
ATOM 1585 C C . SER A 1 219 ? 27.350 4.467 69.322 1.00 39.66 218 SER A C 1
ATOM 1586 O O . SER A 1 219 ? 27.452 3.257 69.066 1.00 40.98 218 SER A O 1
ATOM 1589 N N . SER A 1 220 ? 26.587 4.923 70.310 1.00 37.17 219 SER A N 1
ATOM 1590 C CA . SER A 1 220 ? 25.803 4.036 71.129 1.00 36.00 219 SER A CA 1
ATOM 1591 C C . SER A 1 220 ? 24.438 3.748 70.529 1.00 33.36 219 SER A C 1
ATOM 1592 O O . SER A 1 220 ? 23.942 2.642 70.648 1.00 31.95 219 SER A O 1
ATOM 1595 N N . LEU A 1 221 ? 23.809 4.755 69.937 1.00 31.50 220 LEU A N 1
ATOM 1596 C CA . LEU A 1 221 ? 22.458 4.598 69.419 1.00 29.59 220 LEU A CA 1
ATOM 1597 C C . LEU A 1 221 ? 22.402 3.507 68.366 1.00 28.27 220 LEU A C 1
ATOM 1598 O O . LEU A 1 221 ? 21.426 2.726 68.272 1.00 26.49 220 LEU A O 1
ATOM 1603 N N . GLN A 1 222 ? 23.435 3.458 67.539 1.00 28.21 221 GLN A N 1
ATOM 1604 C CA . GLN A 1 222 ? 23.417 2.555 66.417 1.00 28.37 221 GLN A CA 1
ATOM 1605 C C . GLN A 1 222 ? 23.313 1.099 66.897 1.00 27.86 221 GLN A C 1
ATOM 1606 O O . GLN A 1 222 ? 22.667 0.281 66.240 1.00 25.47 221 GLN A O 1
ATOM 1612 N N . ARG A 1 223 ? 23.876 0.798 68.065 1.00 27.88 222 ARG A N 1
ATOM 1613 C CA . ARG A 1 223 ? 23.698 -0.525 68.664 1.00 28.54 222 ARG A CA 1
ATOM 1614 C C . ARG A 1 223 ? 22.238 -0.810 69.100 1.00 27.44 222 ARG A C 1
ATOM 1615 O O . ARG A 1 223 ? 21.769 -1.954 69.026 1.00 27.63 222 ARG A O 1
ATOM 1623 N N . VAL A 1 224 ? 21.496 0.223 69.509 1.00 26.65 223 VAL A N 1
ATOM 1624 C CA . VAL A 1 224 ? 20.070 0.037 69.772 1.00 25.51 223 VAL A CA 1
ATOM 1625 C C . VAL A 1 224 ? 19.364 -0.252 68.449 1.00 24.80 223 VAL A C 1
ATOM 1626 O O . VAL A 1 224 ? 18.576 -1.203 68.303 1.00 24.51 223 VAL A O 1
ATOM 1630 N N . TRP A 1 225 ? 19.672 0.557 67.464 1.00 25.52 224 TRP A N 1
ATOM 1631 C CA . TRP A 1 225 ? 19.000 0.447 66.182 1.00 25.51 224 TRP A CA 1
ATOM 1632 C C . TRP A 1 225 ? 19.314 -0.843 65.412 1.00 25.43 224 TRP A C 1
ATOM 1633 O O . TRP A 1 225 ? 18.491 -1.257 64.586 1.00 24.62 224 TRP A O 1
ATOM 1644 N N . ASP A 1 226 ? 20.456 -1.486 65.670 1.00 24.81 225 ASP A N 1
ATOM 1645 C CA . ASP A 1 226 ? 20.676 -2.842 65.130 1.00 25.25 225 ASP A CA 1
ATOM 1646 C C . ASP A 1 226 ? 19.520 -3.769 65.464 1.00 24.64 225 ASP A C 1
ATOM 1647 O O . ASP A 1 226 ? 19.121 -4.602 64.657 1.00 24.61 225 ASP A O 1
ATOM 1652 N N . LYS A 1 227 ? 19.007 -3.623 66.676 1.00 24.44 226 LYS A N 1
ATOM 1653 C CA . LYS A 1 227 ? 17.972 -4.480 67.209 1.00 25.59 226 LYS A CA 1
ATOM 1654 C C . LYS A 1 227 ? 16.619 -4.070 66.649 1.00 25.14 226 LYS A C 1
ATOM 1655 O O . LYS A 1 227 ? 15.769 -4.922 66.334 1.00 25.91 226 LYS A O 1
ATOM 1661 N N . VAL A 1 228 ? 16.411 -2.765 66.523 1.00 25.02 227 VAL A N 1
ATOM 1662 C CA . VAL A 1 228 ? 15.183 -2.267 65.880 1.00 25.30 227 VAL A CA 1
ATOM 1663 C C . VAL A 1 228 ? 15.147 -2.717 64.424 1.00 26.25 227 VAL A C 1
ATOM 1664 O O . VAL A 1 228 ? 14.127 -3.234 63.964 1.00 28.24 227 VAL A O 1
ATOM 1668 N N . VAL A 1 229 ? 16.255 -2.541 63.705 1.00 26.53 228 VAL A N 1
ATOM 1669 C CA . VAL A 1 229 ? 16.306 -2.950 62.305 1.00 27.73 228 VAL A CA 1
ATOM 1670 C C . VAL A 1 229 ? 16.042 -4.464 62.184 1.00 28.86 228 VAL A C 1
ATOM 1671 O O . VAL A 1 229 ? 15.376 -4.881 61.242 1.00 29.14 228 VAL A O 1
ATOM 1675 N N . SER A 1 230 ? 16.501 -5.260 63.164 1.00 29.16 229 SER A N 1
ATOM 1676 C CA . SER A 1 230 ? 16.437 -6.735 63.103 1.00 30.16 229 SER A CA 1
ATOM 1677 C C . SER A 1 230 ? 15.156 -7.282 63.733 1.00 31.34 229 SER A C 1
ATOM 1678 O O . SER A 1 230 ? 15.042 -8.496 63.994 1.00 31.03 229 SER A O 1
ATOM 1681 N N . GLY A 1 231 ? 14.212 -6.374 63.981 1.00 31.28 230 GLY A N 1
ATOM 1682 C CA . GLY A 1 231 ? 12.818 -6.735 64.253 1.00 32.83 230 GLY A CA 1
ATOM 1683 C C . GLY A 1 231 ? 12.282 -6.498 65.651 1.00 32.76 230 GLY A C 1
ATOM 1684 O O . GLY A 1 231 ? 11.151 -6.893 65.951 1.00 33.11 230 GLY A O 1
ATOM 1685 N N . SER A 1 232 ? 13.070 -5.884 66.529 1.00 32.38 231 SER A N 1
ATOM 1686 C CA . SER A 1 232 ? 12.601 -5.614 67.884 1.00 32.61 231 SER A CA 1
ATOM 1687 C C . SER A 1 232 ? 12.267 -4.154 68.107 1.00 32.40 231 SER A C 1
ATOM 1688 O O . SER A 1 232 ? 13.108 -3.305 67.904 1.00 31.32 231 SER A O 1
ATOM 1691 N N . CYS A 1 233 ? 11.048 -3.862 68.554 1.00 32.89 232 CYS A N 1
ATOM 1692 C CA . CYS A 1 233 ? 10.752 -2.523 69.068 1.00 34.30 232 CYS A CA 1
ATOM 1693 C C . CYS A 1 233 ? 10.806 -2.540 70.586 1.00 33.47 232 CYS A C 1
ATOM 1694 O O . CYS A 1 233 ? 11.026 -1.517 71.203 1.00 32.51 232 CYS A O 1
ATOM 1697 N N . LYS A 1 234 ? 10.634 -3.720 71.194 1.00 33.52 233 LYS A N 1
ATOM 1698 C CA . LYS A 1 234 ? 10.744 -3.880 72.652 1.00 32.89 233 LYS A CA 1
ATOM 1699 C C . LYS A 1 234 ? 12.120 -3.463 73.226 1.00 31.63 233 LYS A C 1
ATOM 1700 O O . LYS A 1 234 ? 12.195 -3.041 74.388 1.00 29.61 233 LYS A O 1
ATOM 1706 N N . ILE A 1 235 ? 13.196 -3.522 72.426 1.00 29.62 234 ILE A N 1
ATOM 1707 C CA . ILE A 1 235 ? 14.507 -3.079 72.931 1.00 29.21 234 ILE A CA 1
ATOM 1708 C C . ILE A 1 235 ? 14.434 -1.634 73.455 1.00 28.20 234 ILE A C 1
ATOM 1709 O O . ILE A 1 235 ? 15.135 -1.293 74.367 1.00 28.68 234 ILE A O 1
ATOM 1714 N N . LEU A 1 236 ? 13.544 -0.823 72.885 1.00 26.87 235 LEU A N 1
ATOM 1715 C CA . LEU A 1 236 ? 13.394 0.577 73.272 1.00 27.34 235 LEU A CA 1
ATOM 1716 C C . LEU A 1 236 ? 12.931 0.735 74.724 1.00 27.29 235 LEU A C 1
ATOM 1717 O O . LEU A 1 236 ? 13.379 1.647 75.414 1.00 27.11 235 LEU A O 1
ATOM 1722 N N . VAL A 1 237 ? 12.076 -0.175 75.183 1.00 27.68 236 VAL A N 1
ATOM 1723 C CA . VAL A 1 237 ? 11.581 -0.187 76.564 1.00 29.00 236 VAL A CA 1
ATOM 1724 C C . VAL A 1 237 ? 12.711 -0.392 77.545 1.00 28.99 236 VAL A C 1
ATOM 1725 O O . VAL A 1 237 ? 12.792 0.277 78.566 1.00 29.80 236 VAL A O 1
ATOM 1729 N N . PHE A 1 238 ? 13.642 -1.269 77.192 1.00 28.13 237 PHE A N 1
ATOM 1730 C CA . PHE A 1 238 ? 14.721 -1.631 78.104 1.00 28.74 237 PHE A CA 1
ATOM 1731 C C . PHE A 1 238 ? 15.815 -0.566 78.146 1.00 28.43 237 PHE A C 1
ATOM 1732 O O . PHE A 1 238 ? 16.439 -0.357 79.184 1.00 29.31 237 PHE A O 1
ATOM 1740 N N . VAL A 1 239 ? 16.048 0.094 77.019 1.00 28.12 238 VAL A N 1
ATOM 1741 C CA . VAL A 1 239 ? 16.894 1.282 76.990 1.00 28.51 238 VAL A CA 1
ATOM 1742 C C . VAL A 1 239 ? 16.273 2.353 77.948 1.00 28.78 238 VAL A C 1
ATOM 1743 O O . VAL A 1 239 ? 16.949 2.935 78.778 1.00 29.21 238 VAL A O 1
ATOM 1747 N N . ALA A 1 240 ? 14.970 2.591 77.824 1.00 28.86 239 ALA A N 1
ATOM 1748 C CA . ALA A 1 240 ? 14.270 3.524 78.727 1.00 29.39 239 ALA A CA 1
ATOM 1749 C C . ALA A 1 240 ? 14.364 3.107 80.192 1.00 30.43 239 ALA A C 1
ATOM 1750 O O . ALA A 1 240 ? 14.700 3.924 81.058 1.00 31.04 239 ALA A O 1
ATOM 1752 N N . VAL A 1 241 ? 14.093 1.825 80.466 1.00 30.03 240 VAL A N 1
ATOM 1753 C CA . VAL A 1 241 ? 14.194 1.320 81.832 1.00 31.35 240 VAL A CA 1
ATOM 1754 C C . VAL A 1 241 ? 15.642 1.537 82.311 1.00 32.17 240 VAL A C 1
ATOM 1755 O O . VAL A 1 241 ? 15.864 1.959 83.437 1.00 32.95 240 VAL A O 1
ATOM 1759 N N . GLU A 1 242 ? 16.622 1.304 81.446 1.00 32.75 241 GLU A N 1
ATOM 1760 C CA . GLU A 1 242 ? 18.025 1.360 81.881 1.00 34.83 241 GLU A CA 1
ATOM 1761 C C . GLU A 1 242 ? 18.533 2.787 82.116 1.00 35.10 241 GLU A C 1
ATOM 1762 O O . GLU A 1 242 ? 19.317 3.038 83.037 1.00 36.12 241 GLU A O 1
ATOM 1768 N N . ILE A 1 243 ? 18.094 3.721 81.284 1.00 34.00 242 ILE A N 1
ATOM 1769 C CA . ILE A 1 243 ? 18.328 5.136 81.562 1.00 34.90 242 ILE A CA 1
ATOM 1770 C C . ILE A 1 243 ? 17.894 5.486 82.989 1.00 36.01 242 ILE A C 1
ATOM 1771 O O . ILE A 1 243 ? 18.667 6.059 83.793 1.00 36.64 242 ILE A O 1
ATOM 1776 N N . LEU A 1 244 ? 16.669 5.094 83.329 1.00 35.87 243 LEU A N 1
ATOM 1777 C CA . LEU A 1 244 ? 16.107 5.417 84.642 1.00 36.85 243 LEU A CA 1
ATOM 1778 C C . LEU A 1 244 ? 16.919 4.792 85.788 1.00 37.45 243 LEU A C 1
ATOM 1779 O O . LEU A 1 244 ? 17.186 5.439 86.803 1.00 37.75 243 LEU A O 1
ATOM 1784 N N . LEU A 1 245 ? 17.318 3.537 85.596 1.00 37.25 244 LEU A N 1
ATOM 1785 C CA . LEU A 1 245 ? 18.153 2.821 86.569 1.00 38.82 244 LEU A CA 1
ATOM 1786 C C . LEU A 1 245 ? 19.523 3.467 86.658 1.00 39.56 244 LEU A C 1
ATOM 1787 O O . LEU A 1 245 ? 20.033 3.645 87.752 1.00 40.83 244 LEU A O 1
ATOM 1792 N N . THR A 1 246 ? 20.112 3.821 85.513 1.00 39.94 245 THR A N 1
ATOM 1793 C CA . THR A 1 246 ? 21.411 4.486 85.503 1.00 41.30 245 THR A CA 1
ATOM 1794 C C . THR A 1 246 ? 21.358 5.768 86.340 1.00 43.50 245 THR A C 1
ATOM 1795 O O . THR A 1 246 ? 22.253 6.019 87.155 1.00 44.35 245 THR A O 1
ATOM 1799 N N . PHE A 1 247 ? 20.297 6.567 86.176 1.00 43.35 246 PHE A N 1
ATOM 1800 C CA . PHE A 1 247 ? 20.210 7.859 86.850 1.00 44.65 246 PHE A CA 1
ATOM 1801 C C . PHE A 1 247 ? 19.255 7.882 88.036 1.00 45.16 246 PHE A C 1
ATOM 1802 O O . PHE A 1 247 ? 18.674 8.916 88.365 1.00 45.82 246 PHE A O 1
ATOM 1810 N N . LYS A 1 248 ? 19.137 6.750 88.715 1.00 45.82 247 LYS A N 1
ATOM 1811 C CA . LYS A 1 248 ? 18.203 6.591 89.833 1.00 46.52 247 LYS A CA 1
ATOM 1812 C C . LYS A 1 248 ? 18.391 7.622 90.936 1.00 49.27 247 LYS A C 1
ATOM 1813 O O . LYS A 1 248 ? 17.414 8.157 91.459 1.00 49.82 247 LYS A O 1
ATOM 1819 N N . ILE A 1 249 ? 19.639 7.890 91.319 1.00 50.16 248 ILE A N 1
ATOM 1820 C CA . ILE A 1 249 ? 19.893 8.793 92.440 1.00 52.04 248 ILE A CA 1
ATOM 1821 C C . ILE A 1 249 ? 19.492 10.219 92.020 1.00 51.82 248 ILE A C 1
ATOM 1822 O O . ILE A 1 249 ? 18.807 10.926 92.763 1.00 52.60 248 ILE A O 1
ATOM 1827 N N . LYS A 1 250 ? 19.878 10.610 90.810 1.00 50.36 249 LYS A N 1
ATOM 1828 C CA . LYS A 1 250 ? 19.502 11.914 90.268 1.00 50.16 249 LYS A CA 1
ATOM 1829 C C . LYS A 1 250 ? 17.979 12.094 90.280 1.00 48.90 249 LYS A C 1
ATOM 1830 O O . LYS A 1 250 ? 17.474 13.097 90.771 1.00 49.69 249 LYS A O 1
ATOM 1836 N N . VAL A 1 251 ? 17.256 11.103 89.756 1.00 47.04 250 VAL A N 1
ATOM 1837 C CA . VAL A 1 251 ? 15.803 11.198 89.580 1.00 46.02 250 VAL A CA 1
ATOM 1838 C C . VAL A 1 251 ? 15.069 11.243 90.886 1.00 48.10 250 VAL A C 1
ATOM 1839 O O . VAL A 1 251 ? 14.116 11.998 91.033 1.00 48.64 250 VAL A O 1
ATOM 1843 N N . MET A 1 252 ? 15.511 10.439 91.844 1.00 49.84 251 MET A N 1
ATOM 1844 C CA . MET A 1 252 ? 14.874 10.405 93.158 1.00 52.59 251 MET A CA 1
ATOM 1845 C C . MET A 1 252 ? 15.001 11.745 93.891 1.00 55.05 251 MET A C 1
ATOM 1846 O O . MET A 1 252 ? 14.160 12.065 94.718 1.00 56.28 251 MET A O 1
ATOM 1851 N N . ALA A 1 253 ? 16.042 12.522 93.581 1.00 56.37 252 ALA A N 1
ATOM 1852 C CA . ALA A 1 253 ? 16.249 13.840 94.215 1.00 59.14 252 ALA A CA 1
ATOM 1853 C C . ALA A 1 253 ? 15.289 14.903 93.672 1.00 59.70 252 ALA A C 1
ATOM 1854 O O . ALA A 1 253 ? 14.940 15.841 94.375 1.00 61.27 252 ALA A O 1
ATOM 1856 N N . LEU A 1 254 ? 14.844 14.736 92.428 1.00 58.92 253 LEU A N 1
ATOM 1857 C CA . LEU A 1 254 ? 13.916 15.684 91.791 1.00 59.32 253 LEU A CA 1
ATOM 1858 C C . LEU A 1 254 ? 12.494 15.423 92.309 1.00 60.42 253 LEU A C 1
ATOM 1859 O O . LEU A 1 254 ? 12.042 14.276 92.331 1.00 60.08 253 LEU A O 1
ATOM 1864 N N . ASN A 1 255 ? 11.796 16.476 92.739 1.00 62.43 254 ASN A N 1
ATOM 1865 C CA . ASN A 1 255 ? 10.493 16.316 93.416 1.00 63.60 254 ASN A CA 1
ATOM 1866 C C . ASN A 1 255 ? 9.262 16.809 92.609 1.00 63.29 254 ASN A C 1
ATOM 1867 O O . ASN A 1 255 ? 8.166 16.928 93.168 1.00 64.57 254 ASN A O 1
ATOM 1869 N N . SER A 1 256 ? 9.432 17.074 91.312 1.00 61.81 255 SER A N 1
ATOM 1870 C CA . SER A 1 256 ? 8.304 17.477 90.448 1.00 61.58 255 SER A CA 1
ATOM 1871 C C . SER A 1 256 ? 8.377 16.885 89.036 1.00 59.19 255 SER A C 1
ATOM 1872 O O . SER A 1 256 ? 9.460 16.657 88.489 1.00 58.39 255 SER A O 1
ATOM 1875 N N . ALA A 1 257 ? 7.201 16.676 88.447 1.00 58.68 256 ALA A N 1
ATOM 1876 C CA . ALA A 1 257 ? 7.061 16.071 87.124 1.00 56.18 256 ALA A CA 1
ATOM 1877 C C . ALA A 1 257 ? 7.861 16.772 86.028 1.00 54.78 256 ALA A C 1
ATOM 1878 O O . ALA A 1 257 ? 8.395 16.102 85.148 1.00 52.61 256 ALA A O 1
ATOM 1880 N N . GLU A 1 258 ? 7.965 18.106 86.064 1.00 55.36 257 GLU A N 1
ATOM 1881 C CA . GLU A 1 258 ? 8.685 18.788 84.978 1.00 54.07 257 GLU A CA 1
ATOM 1882 C C . GLU A 1 258 ? 10.200 18.625 85.068 1.00 52.79 257 GLU A C 1
ATOM 1883 O O . GLU A 1 258 ? 10.852 18.372 84.053 1.00 51.97 257 GLU A O 1
ATOM 1889 N N . LYS A 1 259 ? 10.751 18.779 86.271 1.00 53.31 258 LYS A N 1
ATOM 1890 C CA . LYS A 1 259 ? 12.192 18.602 86.503 1.00 52.50 258 LYS A CA 1
ATOM 1891 C C . LYS A 1 259 ? 12.651 17.212 86.005 1.00 50.10 258 LYS A C 1
ATOM 1892 O O . LYS A 1 259 ? 13.626 17.099 85.217 1.00 48.88 258 LYS A O 1
ATOM 1896 N N . ILE A 1 260 ? 11.900 16.180 86.416 1.00 48.72 259 ILE A N 1
ATOM 1897 C CA . ILE A 1 260 ? 12.120 14.792 85.973 1.00 47.21 259 ILE A CA 1
ATOM 1898 C C . ILE A 1 260 ? 12.128 14.699 84.441 1.00 45.78 259 ILE A C 1
ATOM 1899 O O . ILE A 1 260 ? 13.104 14.213 83.851 1.00 44.44 259 ILE A O 1
ATOM 1904 N N . THR A 1 261 ? 11.047 15.176 83.802 1.00 46.32 260 THR A N 1
ATOM 1905 C CA . THR A 1 261 ? 10.935 15.167 82.323 1.00 45.99 260 THR A CA 1
ATOM 1906 C C . THR A 1 261 ? 12.089 15.907 81.627 1.00 45.71 260 THR A C 1
ATOM 1907 O O . THR A 1 261 ? 12.666 15.391 80.666 1.00 43.92 260 THR A O 1
ATOM 1911 N N . LYS A 1 262 ? 12.403 17.118 82.105 1.00 47.17 261 LYS A N 1
ATOM 1912 C CA . LYS A 1 262 ? 13.494 17.918 81.514 1.00 47.68 261 LYS A CA 1
ATOM 1913 C C . LYS A 1 262 ? 14.858 17.223 81.649 1.00 46.92 261 LYS A C 1
ATOM 1914 O O . LYS A 1 262 ? 15.640 17.232 80.703 1.00 46.41 261 LYS A O 1
ATOM 1916 N N . PHE A 1 263 ? 15.139 16.624 82.803 1.00 47.42 262 PHE A N 1
ATOM 1917 C CA . PHE A 1 263 ? 16.391 15.869 82.965 1.00 47.10 262 PHE A CA 1
ATOM 1918 C C . PHE A 1 263 ? 16.488 14.752 81.933 1.00 45.58 262 PHE A C 1
ATOM 1919 O O . PHE A 1 263 ? 17.477 14.644 81.205 1.00 44.98 262 PHE A O 1
ATOM 1927 N N . LEU A 1 264 ? 15.432 13.947 81.855 1.00 44.84 263 LEU A N 1
ATOM 1928 C CA . LEU A 1 264 ? 15.338 12.840 80.891 1.00 43.58 263 LEU A CA 1
ATOM 1929 C C . LEU A 1 264 ? 15.436 13.248 79.405 1.00 43.34 263 LEU A C 1
ATOM 1930 O O . LEU A 1 264 ? 15.867 12.451 78.567 1.00 42.42 263 LEU A O 1
ATOM 1935 N N . GLU A 1 265 ? 15.076 14.487 79.081 1.00 45.23 264 GLU A N 1
ATOM 1936 C CA . GLU A 1 265 ? 15.257 14.999 77.712 1.00 45.49 264 GLU A CA 1
ATOM 1937 C C . GLU A 1 265 ? 16.680 15.537 77.445 1.00 46.58 264 GLU A C 1
ATOM 1938 O O . GLU A 1 265 ? 16.979 15.949 76.314 1.00 46.86 264 GLU A O 1
ATOM 1940 N N . ASN A 1 266 ? 17.534 15.560 78.475 1.00 47.72 265 ASN A N 1
ATOM 1941 C CA . ASN A 1 266 ? 18.922 16.058 78.358 1.00 48.67 265 ASN A CA 1
ATOM 1942 C C . ASN A 1 266 ? 19.890 15.257 79.228 1.00 48.28 265 ASN A C 1
ATOM 1943 O O . ASN A 1 266 ? 20.617 15.815 80.031 1.00 48.17 265 ASN A O 1
ATOM 1948 N N . ILE A 1 267 ? 19.895 13.942 79.070 1.00 46.71 266 ILE A N 1
ATOM 1949 C CA . ILE A 1 267 ? 20.706 13.091 79.946 1.00 47.23 266 ILE A CA 1
ATOM 1950 C C . ILE A 1 267 ? 22.220 13.264 79.709 1.00 47.96 266 ILE A C 1
ATOM 1951 O O . ILE A 1 267 ? 22.640 13.581 78.613 1.00 47.17 266 ILE A O 1
ATOM 1956 N N . PRO A 1 268 ? 23.043 13.068 80.752 1.00 50.10 267 PRO A N 1
ATOM 1957 C CA . PRO A 1 268 ? 24.489 12.990 80.501 1.00 51.33 267 PRO A CA 1
ATOM 1958 C C . PRO A 1 268 ? 24.812 11.822 79.565 1.00 50.63 267 PRO A C 1
ATOM 1959 O O . PRO A 1 268 ? 24.094 10.822 79.552 1.00 49.92 267 PRO A O 1
ATOM 1963 N N . GLN A 1 269 ? 25.873 11.962 78.778 1.00 51.51 268 GLN A N 1
ATOM 1964 C CA . GLN A 1 269 ? 26.105 11.065 77.637 1.00 50.99 268 GLN A CA 1
ATOM 1965 C C . GLN A 1 269 ? 27.280 10.116 77.825 1.00 50.72 268 GLN A C 1
ATOM 1966 O O . GLN A 1 269 ? 27.455 9.193 77.031 1.00 50.12 268 GLN A O 1
ATOM 1972 N N . ASP A 1 270 ? 28.050 10.331 78.892 1.00 51.57 269 ASP A N 1
ATOM 1973 C CA . ASP A 1 270 ? 29.270 9.565 79.184 1.00 51.95 269 ASP A CA 1
ATOM 1974 C C . ASP A 1 270 ? 29.069 8.093 79.624 1.00 49.49 269 ASP A C 1
ATOM 1975 O O . ASP A 1 270 ? 30.037 7.339 79.699 1.00 49.13 269 ASP A O 1
ATOM 1980 N N . SER A 1 271 ? 27.831 7.689 79.906 1.00 46.27 270 SER A N 1
ATOM 1981 C CA . SER A 1 271 ? 27.539 6.308 80.315 1.00 44.15 270 SER A CA 1
ATOM 1982 C C . SER A 1 271 ? 26.698 5.612 79.272 1.00 41.17 270 SER A C 1
ATOM 1983 O O . SER A 1 271 ? 26.166 4.516 79.510 1.00 39.80 270 SER A O 1
ATOM 1986 N N . SER A 1 272 ? 26.590 6.227 78.103 1.00 39.30 271 SER A N 1
ATOM 1987 C CA . SER A 1 272 ? 25.617 5.785 77.140 1.00 37.56 271 SER A CA 1
ATOM 1988 C C . SER A 1 272 ? 25.999 4.416 76.558 1.00 35.81 271 SER A C 1
ATOM 1989 O O . SER A 1 272 ? 25.133 3.606 76.277 1.00 33.92 271 SER A O 1
ATOM 1992 N N . ASP A 1 273 ? 27.293 4.131 76.428 1.00 36.32 272 ASP A N 1
ATOM 1993 C CA . ASP A 1 273 ? 27.722 2.806 75.998 1.00 34.96 272 ASP A CA 1
ATOM 1994 C C . ASP A 1 273 ? 27.281 1.750 77.026 1.00 34.40 272 ASP A C 1
ATOM 1995 O O . ASP A 1 273 ? 26.783 0.689 76.648 1.00 33.28 272 ASP A O 1
ATOM 1997 N N . ALA A 1 274 ? 27.468 2.054 78.314 1.00 35.09 273 ALA A N 1
ATOM 1998 C CA . ALA A 1 274 ? 27.110 1.147 79.414 1.00 34.65 273 ALA A CA 1
ATOM 1999 C C . ALA A 1 274 ? 25.588 0.979 79.512 1.00 33.75 273 ALA A C 1
ATOM 2000 O O . ALA A 1 274 ? 25.089 -0.122 79.751 1.00 32.90 273 ALA A O 1
ATOM 2002 N N . ILE A 1 275 ? 24.857 2.065 79.268 1.00 32.92 274 ILE A N 1
ATOM 2003 C CA . ILE A 1 275 ? 23.359 2.037 79.217 1.00 32.28 274 ILE A CA 1
ATOM 2004 C C . ILE A 1 275 ? 22.846 1.080 78.148 1.00 31.12 274 ILE A C 1
ATOM 2005 O O . ILE A 1 275 ? 21.980 0.217 78.426 1.00 30.69 274 ILE A O 1
ATOM 2010 N N . VAL A 1 276 ? 23.377 1.224 76.932 1.00 31.01 275 VAL A N 1
ATOM 2011 C CA . VAL A 1 276 ? 22.974 0.380 75.813 1.00 31.35 275 VAL A CA 1
ATOM 2012 C C . VAL A 1 276 ? 23.301 -1.117 76.056 1.00 31.49 275 VAL A C 1
ATOM 2013 O O . VAL A 1 276 ? 22.454 -1.976 75.839 1.00 30.52 275 VAL A O 1
ATOM 2017 N N . SER A 1 277 ? 24.499 -1.407 76.553 1.00 32.58 276 SER A N 1
ATOM 2018 C CA . SER A 1 277 ? 24.909 -2.772 76.826 1.00 33.80 276 SER A CA 1
ATOM 2019 C C . SER A 1 277 ? 24.053 -3.414 77.882 1.00 33.50 276 SER A C 1
ATOM 2020 O O . SER A 1 277 ? 23.598 -4.523 77.683 1.00 33.04 276 SER A O 1
ATOM 2023 N N . LYS A 1 278 ? 23.819 -2.716 78.990 1.00 33.80 277 LYS A N 1
ATOM 2024 C CA . LYS A 1 278 ? 22.948 -3.202 80.064 1.00 34.42 277 LYS A CA 1
ATOM 2025 C C . LYS A 1 278 ? 21.500 -3.344 79.555 1.00 33.39 277 LYS A C 1
ATOM 2026 O O . LYS A 1 278 ? 20.807 -4.322 79.858 1.00 34.17 277 LYS A O 1
ATOM 2029 N N . ALA A 1 279 ? 21.043 -2.381 78.763 1.00 31.63 278 ALA A N 1
ATOM 2030 C CA . ALA A 1 279 ? 19.695 -2.479 78.187 1.00 30.95 278 ALA A CA 1
ATOM 2031 C C . ALA A 1 279 ? 19.510 -3.747 77.340 1.00 30.12 278 ALA A C 1
ATOM 2032 O O . ALA A 1 279 ? 18.451 -4.403 77.387 1.00 30.74 278 ALA A O 1
ATOM 2034 N N . ILE A 1 280 ? 20.522 -4.072 76.550 1.00 30.10 279 ILE A N 1
ATOM 2035 C CA . ILE A 1 280 ? 20.448 -5.209 75.670 1.00 30.11 279 ILE A CA 1
ATOM 2036 C C . ILE A 1 280 ? 20.350 -6.470 76.501 1.00 31.52 279 ILE A C 1
ATOM 2037 O O . ILE A 1 280 ? 19.558 -7.326 76.182 1.00 32.35 279 ILE A O 1
ATOM 2042 N N . ASP A 1 281 ? 21.125 -6.560 77.575 1.00 33.40 280 ASP A N 1
ATOM 2043 C CA . ASP A 1 281 ? 21.108 -7.716 78.465 1.00 35.66 280 ASP A CA 1
ATOM 2044 C C . ASP A 1 281 ? 19.777 -7.870 79.202 1.00 34.95 280 ASP A C 1
ATOM 2045 O O . ASP A 1 281 ? 19.300 -8.980 79.370 1.00 34.27 280 ASP A O 1
ATOM 2050 N N . LEU A 1 282 ? 19.221 -6.751 79.664 1.00 34.02 281 LEU A N 1
ATOM 2051 C CA . LEU A 1 282 ? 17.893 -6.693 80.299 1.00 34.29 281 LEU A CA 1
ATOM 2052 C C . LEU A 1 282 ? 16.808 -7.239 79.357 1.00 32.04 281 LEU A C 1
ATOM 2053 O O . LEU A 1 282 ? 15.966 -8.031 79.737 1.00 31.44 281 LEU A O 1
ATOM 2058 N N . TRP A 1 283 ? 16.867 -6.823 78.107 1.00 31.01 282 TRP A N 1
ATOM 2059 C CA . TRP A 1 283 ? 15.922 -7.285 77.091 1.00 30.76 282 TRP A CA 1
ATOM 2060 C C . TRP A 1 283 ? 16.068 -8.787 76.865 1.00 31.53 282 TRP A C 1
ATOM 2061 O O . TRP A 1 283 ? 15.092 -9.513 76.895 1.00 31.98 282 TRP A O 1
ATOM 2072 N N . HIS A 1 284 ? 17.284 -9.251 76.606 1.00 32.24 283 HIS A N 1
ATOM 2073 C CA . HIS A 1 284 ? 17.510 -10.684 76.461 1.00 33.01 283 HIS A CA 1
ATOM 2074 C C . HIS A 1 284 ? 16.922 -11.460 77.645 1.00 35.17 283 HIS A C 1
ATOM 2075 O O . HIS A 1 284 ? 16.260 -12.515 77.463 1.00 36.09 283 HIS A O 1
ATOM 2082 N N . LYS A 1 285 ? 17.130 -10.926 78.848 1.00 36.35 284 LYS A N 1
ATOM 2083 C CA . LYS A 1 285 ? 16.645 -11.560 80.084 1.00 38.73 284 LYS A CA 1
ATOM 2084 C C . LYS A 1 285 ? 15.128 -11.687 80.109 1.00 38.74 284 LYS A C 1
ATOM 2085 O O . LYS A 1 285 ? 14.596 -12.779 80.352 1.00 39.48 284 LYS A O 1
ATOM 2091 N N . HIS A 1 286 ? 14.422 -10.588 79.876 1.00 37.76 285 HIS A N 1
ATOM 2092 C CA . HIS A 1 286 ? 12.973 -10.587 80.081 1.00 38.30 285 HIS A CA 1
ATOM 2093 C C . HIS A 1 286 ? 12.229 -11.159 78.897 1.00 37.78 285 HIS A C 1
ATOM 2094 O O . HIS A 1 286 ? 11.119 -11.652 79.059 1.00 38.53 285 HIS A O 1
ATOM 2101 N N . CYS A 1 287 ? 12.825 -11.094 77.709 1.00 35.88 286 CYS A N 1
ATOM 2102 C CA . CYS A 1 287 ? 12.118 -11.486 76.492 1.00 35.86 286 CYS A CA 1
ATOM 2103 C C . CYS A 1 287 ? 12.579 -12.795 75.822 1.00 35.69 286 CYS A C 1
ATOM 2104 O O . CYS A 1 287 ? 11.931 -13.265 74.915 1.00 36.98 286 CYS A O 1
ATOM 2107 N N . GLY A 1 288 ? 13.688 -13.363 76.256 1.00 35.53 287 GLY A N 1
ATOM 2108 C CA . GLY A 1 288 ? 14.086 -14.697 75.823 1.00 35.90 287 GLY A CA 1
ATOM 2109 C C . GLY A 1 288 ? 14.552 -14.749 74.400 1.00 34.53 287 GLY A C 1
ATOM 2110 O O . GLY A 1 288 ? 14.266 -15.698 73.693 1.00 35.14 287 GLY A O 1
ATOM 2111 N N . THR A 1 289 ? 15.279 -13.722 73.991 1.00 33.07 288 THR A N 1
ATOM 2112 C CA . THR A 1 289 ? 15.787 -13.603 72.642 1.00 32.44 288 THR A CA 1
ATOM 2113 C C . THR A 1 289 ? 16.585 -14.863 72.322 1.00 32.14 288 THR A C 1
ATOM 2114 O O . THR A 1 289 ? 17.536 -15.171 73.025 1.00 31.42 288 THR A O 1
ATOM 2118 N N . PRO A 1 290 ? 16.178 -15.606 71.274 1.00 32.05 289 PRO A N 1
ATOM 2119 C CA . PRO A 1 290 ? 16.856 -16.864 70.988 1.00 33.33 289 PRO A CA 1
ATOM 2120 C C . PRO A 1 290 ? 18.317 -16.633 70.666 1.00 33.44 289 PRO A C 1
ATOM 2121 O O . PRO A 1 290 ? 18.654 -15.653 70.022 1.00 32.77 289 PRO A O 1
ATOM 2125 N N . VAL A 1 291 ? 19.178 -17.519 71.159 1.00 34.08 290 VAL A N 1
ATOM 2126 C CA . VAL A 1 291 ? 20.599 -17.447 70.825 1.00 33.80 290 VAL A CA 1
ATOM 2127 C C . VAL A 1 291 ? 20.799 -17.646 69.319 1.00 33.93 290 VAL A C 1
ATOM 2128 O O . VAL A 1 291 ? 20.001 -18.310 68.648 1.00 33.11 290 VAL A O 1
ATOM 2132 N N . HIS A 1 292 ? 21.871 -17.072 68.784 1.00 33.50 291 HIS A N 1
ATOM 2133 C CA . HIS A 1 292 ? 22.194 -17.241 67.383 1.00 34.08 291 HIS A CA 1
ATOM 2134 C C . HIS A 1 292 ? 22.909 -18.568 67.157 1.00 35.86 291 HIS A C 1
ATOM 2135 O O . HIS A 1 292 ? 23.781 -18.994 67.951 1.00 36.31 291 HIS A O 1
ATOM 2142 N N . SER A 1 293 ? 22.528 -19.247 66.078 1.00 36.67 292 SER A N 1
ATOM 2143 C CA . SER A 1 293 ? 23.246 -20.432 65.629 1.00 38.89 292 SER A CA 1
ATOM 2144 C C . SER A 1 293 ? 23.611 -20.373 64.139 1.00 39.91 292 SER A C 1
ATOM 2145 O O . SER A 1 293 ? 22.822 -19.869 63.336 1.00 39.21 292 SER A O 1
#

Solvent-accessible surface area: 12973 Å² total; per-residue (Å²): 79,128,69,34,61,135,43,0,56,122,21,26,101,65,112,149,5,55,54,91,46,0,39,46,0,0,28,66,60,62,5,23,84,130,46,9,31,50,0,0,20,9,31,3,61,14,6,45,32,75,76,114,32,21,89,113,28,32,96,107,58,112,95,75,11,88,101,18,29,118,44,0,104,112,86,78,17,8,67,111,92,29,78,55,4,60,7,2,0,12,0,51,6,59,62,62,71,67,45,30,149,34,70,102,108,104,59,114,100,109,25,77,20,0,22,13,0,0,117,1,0,78,127,27,6,140,72,44,15,17,1,0,24,0,0,57,78,1,8,54,12,6,75,79,126,9,94,115,40,21,98,112,6,35,150,16,1,29,85,25,0,82,118,57,22,26,57,0,10,72,35,0,127,158,29,74,1,10,105,71,10,20,36,84,27,0,5,105,72,0,0,1,70,5,3,35,46,85,7,0,28,50,0,0,0,1,1,5,10,36,11,12,82,0,0,0,0,0,0,0,18,1,0,45,55,25,71,158,105,0,79,82,29,84,48,25,138,83,0,34,51,28,1,42,120,7,60,83,133,38,4,61,59,1,0,47,58,0,14,95,18,8,26,126,54,39,54,12,100,113,42,122

B-factor: mean 39.1, std 8.4, range [22.56, 66.37]

CATH classification: 1.10.10.750 (+2 more: 1.10.8.680, 1.10.472.80)